Protein AF-C0GDW6-F1 (afdb_monomer)

Solvent-accessible surface area (backbone atoms only — not comparable to full-atom values): 10275 Å² total; per-residue (Å²): 85,77,46,71,67,61,81,84,42,59,67,64,52,52,51,50,53,51,52,25,60,76,68,75,41,67,75,43,45,49,37,68,64,68,58,97,67,74,77,50,93,50,38,44,80,18,78,36,62,61,53,33,29,58,53,43,60,75,65,34,48,28,37,32,34,60,62,41,62,92,61,41,61,48,37,70,70,66,42,61,90,84,49,46,67,33,43,34,28,56,77,43,70,69,50,52,52,51,42,46,76,72,69,48,53,76,92,28,53,44,66,53,75,72,89,61,53,33,68,58,45,35,50,50,38,59,76,70,56,41,36,21,38,38,34,53,54,56,9,67,92,61,34,34,62,28,48,52,53,18,27,51,75,70,73,26,36,34,36,31,24,45,62,66,91,65,97,70,46,36,57,42,73,68,51,45,52,54,54,52,52,62,76,75,106

Structure (mmCIF, N/CA/C/O backbone):
data_AF-C0GDW6-F1
#
_entry.id   AF-C0GDW6-F1
#
loop_
_atom_site.group_PDB
_atom_site.id
_atom_site.type_symbol
_atom_site.label_atom_id
_atom_site.label_alt_id
_atom_site.label_comp_id
_atom_site.label_asym_id
_atom_site.label_entity_id
_atom_site.label_seq_id
_atom_site.pdbx_PDB_ins_code
_atom_site.Cartn_x
_atom_site.Cartn_y
_atom_site.Cartn_z
_atom_site.occupancy
_atom_site.B_iso_or_equiv
_atom_site.auth_seq_id
_atom_site.auth_comp_id
_atom_site.auth_asym_id
_atom_site.auth_atom_id
_atom_site.pdbx_PDB_model_num
ATOM 1 N N . MET A 1 1 ? 19.020 -1.503 -23.766 1.00 86.94 1 MET A N 1
ATOM 2 C CA . MET 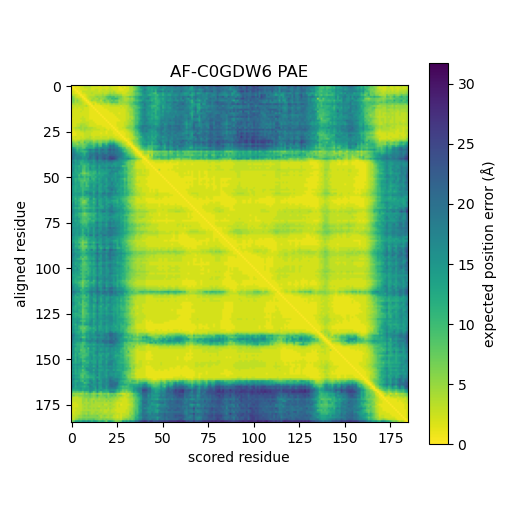A 1 1 ? 18.635 -1.754 -22.361 1.00 86.94 1 MET A CA 1
ATOM 3 C C . MET A 1 1 ? 17.159 -2.120 -22.277 1.00 86.94 1 MET A C 1
ATOM 5 O O . MET A 1 1 ? 16.350 -1.471 -22.928 1.00 86.94 1 MET A O 1
ATOM 9 N N . VAL A 1 2 ? 16.818 -3.141 -21.484 1.00 88.25 2 VAL A N 1
ATOM 10 C CA . VAL A 1 2 ? 15.426 -3.475 -21.140 1.00 88.25 2 VAL A CA 1
ATOM 11 C C . VAL A 1 2 ? 15.174 -3.058 -19.691 1.00 88.25 2 VAL A C 1
ATOM 13 O O . VAL A 1 2 ? 15.746 -3.643 -18.776 1.00 88.25 2 VAL A O 1
ATOM 16 N N . ASP A 1 3 ? 14.335 -2.046 -19.488 1.00 85.44 3 ASP A N 1
ATOM 17 C CA . ASP A 1 3 ? 13.882 -1.608 -18.170 1.00 85.44 3 ASP A CA 1
ATOM 18 C C . ASP A 1 3 ? 12.656 -2.426 -17.743 1.00 85.44 3 ASP A C 1
ATOM 20 O O . ASP A 1 3 ? 11.576 -2.307 -18.325 1.00 85.44 3 ASP A O 1
ATOM 24 N N . ALA A 1 4 ? 12.845 -3.263 -16.722 1.00 81.62 4 ALA A N 1
ATOM 25 C CA . ALA A 1 4 ? 11.803 -4.061 -16.077 1.00 81.62 4 ALA A CA 1
ATOM 26 C C . ALA A 1 4 ? 11.562 -3.632 -14.615 1.00 81.62 4 ALA A C 1
ATOM 28 O O . ALA A 1 4 ? 11.088 -4.429 -13.796 1.00 81.62 4 ALA A O 1
ATOM 29 N N . THR A 1 5 ? 11.925 -2.393 -14.264 1.00 75.19 5 THR A N 1
ATOM 30 C CA . THR A 1 5 ? 11.688 -1.829 -12.933 1.00 75.19 5 THR A CA 1
ATOM 31 C C . THR A 1 5 ? 10.193 -1.756 -12.619 1.00 75.19 5 THR A C 1
ATOM 33 O O . THR A 1 5 ? 9.325 -1.764 -13.494 1.00 75.19 5 THR A O 1
ATOM 36 N N . HIS A 1 6 ? 9.856 -1.733 -11.327 1.00 67.62 6 HIS A N 1
ATOM 37 C CA . HIS A 1 6 ? 8.459 -1.668 -10.903 1.00 67.62 6 HIS A CA 1
ATOM 38 C C . HIS A 1 6 ? 7.803 -0.366 -11.418 1.00 67.62 6 HIS A C 1
ATOM 40 O O . HIS A 1 6 ? 8.427 0.685 -11.288 1.00 67.62 6 HIS A O 1
ATOM 46 N N . PRO A 1 7 ? 6.533 -0.359 -11.879 1.00 62.88 7 PRO A N 1
ATOM 47 C CA . PRO A 1 7 ? 5.892 0.835 -12.463 1.00 62.88 7 PRO A CA 1
ATOM 48 C C . PRO A 1 7 ? 5.861 2.101 -11.586 1.00 62.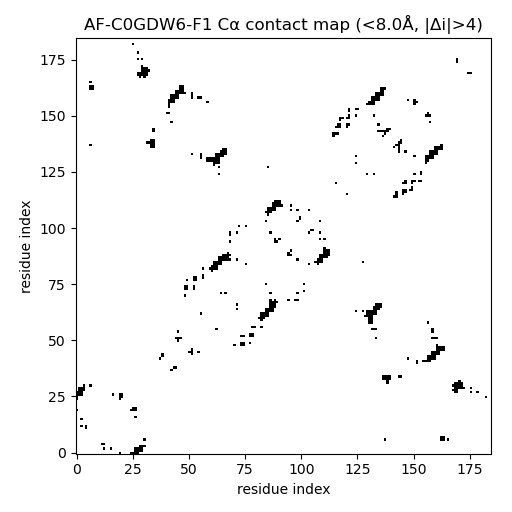88 7 PRO A C 1
ATOM 50 O O . PRO A 1 7 ? 5.657 3.196 -12.087 1.00 62.88 7 PRO A O 1
ATOM 53 N N . TYR A 1 8 ? 6.083 1.962 -10.275 1.00 61.25 8 TYR A N 1
ATOM 54 C CA . TYR A 1 8 ? 6.128 3.068 -9.301 1.00 61.25 8 TYR A CA 1
ATOM 55 C C . TYR A 1 8 ? 7.566 3.504 -8.959 1.00 61.25 8 TYR A C 1
ATOM 57 O O . TYR A 1 8 ? 7.788 4.261 -8.014 1.00 61.25 8 TYR A O 1
ATOM 65 N N . ALA A 1 9 ? 8.570 2.973 -9.655 1.00 65.31 9 ALA A N 1
ATOM 66 C CA . ALA A 1 9 ? 9.973 3.337 -9.511 1.00 65.31 9 ALA A CA 1
ATOM 67 C C . ALA A 1 9 ? 10.365 4.397 -10.553 1.00 65.31 9 ALA A C 1
ATOM 69 O O . ALA A 1 9 ? 11.330 4.212 -11.284 1.00 65.31 9 ALA A O 1
ATOM 70 N N . GLU A 1 10 ? 9.620 5.509 -10.608 1.00 67.88 10 GLU A N 1
ATOM 71 C CA . GLU A 1 10 ? 9.842 6.581 -11.594 1.00 67.88 10 GLU A CA 1
ATOM 72 C C . GLU A 1 10 ? 11.292 7.075 -11.636 1.00 67.88 10 GLU A C 1
ATOM 74 O O . GLU A 1 10 ? 11.813 7.306 -12.721 1.00 67.88 10 GLU A O 1
ATOM 79 N N . GLY A 1 11 ? 11.948 7.205 -10.474 1.00 75.31 11 GLY A N 1
ATOM 80 C CA . GLY A 1 11 ? 13.355 7.610 -10.389 1.00 75.31 11 GLY A CA 1
ATOM 81 C C . GLY A 1 11 ? 14.275 6.654 -11.148 1.00 75.31 11 GLY A C 1
ATOM 82 O O . GLY A 1 11 ? 14.944 7.068 -12.087 1.00 75.31 11 GLY A O 1
ATOM 83 N N . ALA A 1 12 ? 14.201 5.358 -10.832 1.00 78.94 12 ALA A N 1
ATOM 84 C CA . ALA A 1 12 ? 15.002 4.330 -11.497 1.00 78.94 12 AL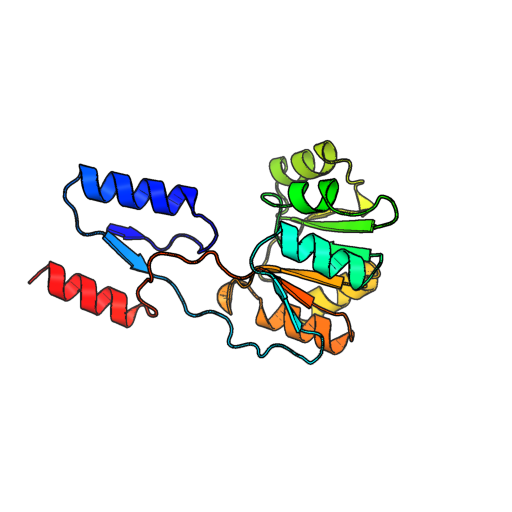A A CA 1
ATOM 85 C C . ALA A 1 12 ? 14.727 4.263 -13.010 1.00 78.94 12 ALA A C 1
ATOM 87 O O . ALA A 1 12 ? 15.640 4.061 -13.804 1.00 78.94 12 ALA A O 1
ATOM 88 N N . SER A 1 13 ? 13.473 4.467 -13.426 1.00 81.75 13 SER A N 1
ATOM 89 C CA . SER A 1 13 ? 13.114 4.503 -14.845 1.00 81.75 13 SER A CA 1
ATOM 90 C C . SER A 1 13 ? 13.673 5.733 -15.569 1.00 81.75 13 SER A C 1
ATOM 92 O O . SER A 1 13 ? 14.157 5.603 -16.691 1.00 81.75 13 SER A O 1
ATOM 94 N N . LYS A 1 14 ? 13.643 6.917 -14.940 1.00 83.06 14 LYS A N 1
ATOM 95 C CA . LYS A 1 14 ? 14.237 8.149 -15.491 1.00 83.06 14 LYS A CA 1
ATOM 96 C C . LYS A 1 14 ? 15.754 8.031 -15.608 1.00 83.06 14 LYS A C 1
ATOM 98 O O . LYS A 1 14 ? 16.311 8.382 -16.643 1.00 83.06 14 LYS A O 1
ATOM 103 N N . GLU A 1 15 ? 16.403 7.492 -14.581 1.00 86.62 15 GLU A N 1
ATOM 104 C CA . GLU A 1 15 ? 17.845 7.226 -14.578 1.00 86.62 15 GLU A CA 1
ATOM 105 C C . GLU A 1 15 ? 18.228 6.243 -15.688 1.00 86.62 15 GLU A C 1
ATOM 107 O O . GLU A 1 15 ? 19.146 6.511 -16.458 1.00 86.62 15 GLU A O 1
ATOM 112 N N . ALA A 1 16 ? 17.477 5.147 -15.844 1.00 86.88 16 ALA A N 1
ATOM 113 C CA . ALA A 1 16 ? 17.701 4.191 -16.922 1.00 86.88 16 ALA A CA 1
ATOM 114 C C . ALA A 1 16 ? 17.501 4.831 -18.309 1.00 86.88 16 ALA A C 1
ATOM 116 O O . ALA A 1 16 ? 18.308 4.621 -19.211 1.00 86.88 16 ALA A O 1
ATOM 117 N N . GLN A 1 17 ? 16.464 5.647 -18.504 1.00 87.56 17 GLN A N 1
ATOM 118 C CA . GLN A 1 17 ? 16.267 6.359 -19.773 1.00 87.56 17 GLN A CA 1
ATOM 119 C C . GLN A 1 17 ? 17.434 7.295 -20.096 1.00 87.56 17 GLN A C 1
ATOM 121 O O . GLN A 1 17 ? 17.917 7.302 -21.229 1.00 87.56 17 GLN A O 1
ATOM 126 N N . GLN A 1 18 ? 17.905 8.051 -19.105 1.00 89.88 18 GLN A N 1
ATOM 127 C CA . GLN A 1 18 ? 19.025 8.968 -19.275 1.00 89.88 18 GLN A CA 1
ATOM 128 C C . GLN A 1 18 ? 20.324 8.213 -19.589 1.00 89.88 18 GLN A C 1
ATOM 130 O O . GLN A 1 18 ? 20.996 8.546 -20.561 1.00 89.88 18 GLN A O 1
ATOM 135 N N . ALA A 1 19 ? 20.624 7.140 -18.853 1.00 91.31 19 ALA A N 1
ATOM 136 C CA . ALA A 1 19 ? 21.801 6.309 -19.097 1.00 91.31 19 ALA A CA 1
ATOM 137 C C . ALA A 1 19 ? 21.771 5.645 -20.485 1.00 91.31 19 ALA A C 1
ATOM 139 O O . ALA A 1 19 ? 22.793 5.577 -21.163 1.00 91.31 19 ALA A O 1
ATOM 140 N N . ALA A 1 20 ? 20.599 5.182 -20.941 1.00 91.50 20 ALA A N 1
ATOM 141 C CA . ALA A 1 20 ? 20.449 4.629 -22.288 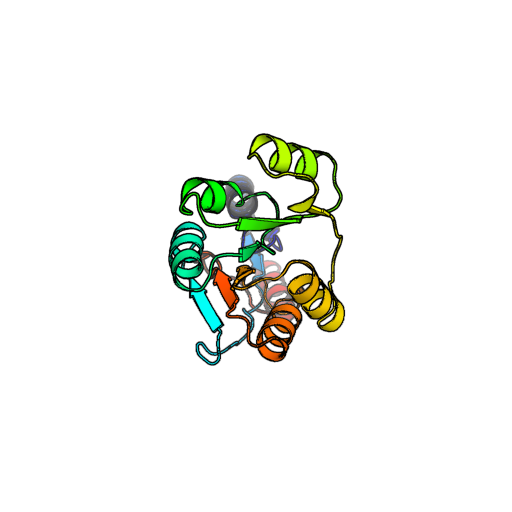1.00 91.50 20 ALA A CA 1
ATOM 142 C C . ALA A 1 20 ? 20.748 5.670 -23.373 1.00 91.50 20 ALA A C 1
ATOM 144 O O . ALA A 1 20 ? 21.408 5.356 -24.360 1.00 91.50 20 ALA A O 1
ATOM 145 N N . LYS A 1 21 ? 20.274 6.904 -23.167 1.00 91.56 21 LYS A N 1
ATOM 146 C CA . LYS A 1 21 ? 20.496 8.027 -24.078 1.00 91.56 21 LYS A CA 1
ATOM 147 C C . LYS A 1 21 ? 21.969 8.430 -24.136 1.00 91.56 21 LYS A C 1
ATOM 149 O O . LYS A 1 21 ? 22.483 8.665 -25.220 1.00 91.56 21 LYS A O 1
ATOM 154 N N . GLU A 1 22 ? 22.641 8.507 -22.991 1.00 94.81 22 GLU A N 1
ATOM 155 C CA . GLU A 1 22 ? 24.069 8.846 -22.913 1.00 94.81 22 GLU A CA 1
ATOM 156 C C . GLU A 1 22 ? 24.963 7.771 -23.539 1.00 94.81 22 GLU A C 1
ATOM 158 O O . GLU A 1 22 ? 25.979 8.098 -24.145 1.00 94.81 22 GLU A O 1
ATOM 163 N N . ALA A 1 23 ? 24.569 6.501 -23.430 1.00 94.31 23 ALA A N 1
ATOM 164 C CA . ALA A 1 23 ? 25.293 5.372 -24.007 1.00 94.31 23 ALA A CA 1
ATOM 165 C C . ALA A 1 23 ? 24.916 5.061 -25.471 1.00 94.31 23 ALA A C 1
ATOM 167 O O . ALA A 1 23 ? 25.422 4.083 -26.014 1.00 94.31 23 ALA A O 1
ATOM 168 N N . ASP A 1 24 ? 24.022 5.844 -26.086 1.00 92.19 24 ASP A N 1
ATOM 169 C CA . ASP A 1 24 ? 23.482 5.621 -27.438 1.00 92.19 24 ASP A CA 1
ATOM 170 C C . ASP A 1 24 ? 22.943 4.191 -27.664 1.00 92.19 24 ASP A C 1
ATOM 172 O O . ASP A 1 24 ? 23.151 3.554 -28.696 1.00 92.19 24 ASP A O 1
ATOM 176 N N . ILE A 1 25 ? 22.243 3.648 -26.661 1.00 92.38 25 ILE A N 1
ATOM 177 C CA . ILE A 1 25 ? 21.608 2.328 -26.745 1.00 92.38 25 ILE A CA 1
ATOM 178 C C . ILE A 1 25 ? 20.087 2.445 -26.752 1.00 92.38 25 ILE A C 1
ATOM 180 O O . ILE A 1 25 ? 19.485 3.220 -26.009 1.00 92.38 25 ILE A O 1
ATOM 184 N N . ALA A 1 26 ? 19.431 1.582 -27.529 1.00 89.62 26 ALA A N 1
ATOM 185 C CA . ALA A 1 26 ? 17.976 1.498 -27.539 1.00 89.62 26 ALA A CA 1
ATOM 186 C C . ALA A 1 26 ? 17.421 1.182 -26.137 1.00 89.62 26 ALA A C 1
ATOM 188 O O . ALA A 1 26 ? 17.865 0.238 -25.472 1.00 89.62 26 ALA A O 1
ATOM 189 N N . TYR A 1 27 ? 16.425 1.948 -25.697 1.00 90.19 27 TYR A N 1
ATOM 190 C CA . TYR A 1 27 ? 15.713 1.745 -24.437 1.00 90.19 27 TYR A CA 1
ATOM 191 C C . TYR A 1 27 ? 14.348 1.103 -24.702 1.00 90.19 27 TYR A C 1
ATOM 193 O O . TYR A 1 27 ? 13.517 1.658 -25.418 1.00 90.19 27 TYR A O 1
ATOM 201 N N . LEU A 1 28 ? 14.109 -0.064 -24.105 1.00 87.94 28 LEU A N 1
ATOM 202 C CA . LEU A 1 28 ? 12.820 -0.751 -24.125 1.00 87.94 28 LEU A CA 1
ATOM 203 C C . LEU A 1 28 ? 12.270 -0.822 -22.704 1.00 87.94 28 LEU A C 1
ATOM 205 O O . LEU A 1 28 ? 12.926 -1.365 -21.818 1.00 87.94 28 LEU A O 1
ATOM 209 N N . ARG A 1 29 ? 11.049 -0.329 -22.491 1.00 85.00 29 ARG A N 1
ATOM 210 C CA . ARG A 1 29 ? 10.342 -0.482 -21.217 1.00 85.00 29 ARG A CA 1
ATOM 211 C C . ARG A 1 29 ? 9.419 -1.687 -21.285 1.00 85.00 29 ARG A C 1
ATOM 213 O O . ARG A 1 29 ? 8.555 -1.743 -22.154 1.00 85.00 29 ARG A O 1
ATOM 220 N N . TYR A 1 30 ? 9.584 -2.627 -20.363 1.00 81.81 30 TYR A N 1
ATOM 221 C CA . TYR A 1 30 ? 8.610 -3.683 -20.126 1.00 81.81 30 TYR A CA 1
ATOM 222 C C . TYR A 1 30 ? 7.635 -3.227 -19.044 1.00 81.81 30 TYR A C 1
ATOM 224 O O . TYR A 1 30 ? 8.016 -3.031 -17.891 1.00 81.81 30 TYR A O 1
ATOM 232 N N . GLU A 1 31 ? 6.364 -3.088 -19.406 1.00 70.06 31 GLU A N 1
ATOM 233 C CA . GLU A 1 31 ? 5.317 -2.660 -18.491 1.00 70.06 31 GLU A CA 1
ATOM 234 C C . GLU A 1 31 ? 4.124 -3.605 -18.581 1.00 70.06 31 GLU A C 1
ATOM 236 O O . GLU A 1 31 ? 3.322 -3.560 -19.504 1.00 70.06 31 GLU A O 1
ATOM 241 N N . ARG A 1 32 ? 4.000 -4.485 -17.585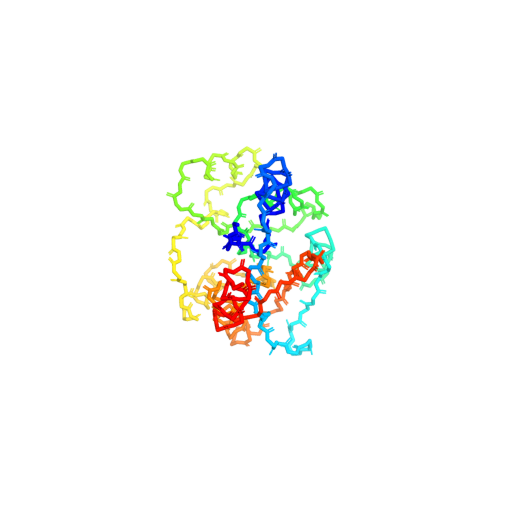 1.00 67.06 32 ARG A N 1
ATOM 242 C CA . ARG A 1 32 ? 2.892 -5.447 -17.508 1.00 67.06 32 ARG A CA 1
ATOM 243 C C . ARG A 1 32 ? 1.543 -4.727 -17.454 1.00 67.06 32 ARG A C 1
ATOM 245 O O . ARG A 1 32 ? 1.463 -3.727 -16.743 1.00 67.06 32 ARG A O 1
ATOM 252 N N . PRO A 1 33 ? 0.463 -5.258 -18.048 1.00 61.41 33 PRO A N 1
ATOM 253 C CA . PRO A 1 33 ? -0.869 -4.681 -17.892 1.00 61.41 33 PRO A CA 1
ATOM 254 C C . PRO A 1 33 ? -1.284 -4.559 -16.412 1.00 61.41 33 PRO A C 1
ATOM 256 O O . PRO A 1 33 ? -0.802 -5.283 -15.526 1.00 61.41 33 PRO A O 1
ATOM 259 N N . GLY A 1 34 ? -2.142 -3.575 -16.131 1.00 60.03 34 GLY A N 1
ATOM 260 C CA . GLY A 1 34 ? -2.811 -3.412 -14.838 1.00 60.03 34 GLY A CA 1
ATOM 261 C C . GLY A 1 34 ? -3.663 -4.631 -14.483 1.00 60.03 34 GLY A C 1
ATOM 262 O O . GLY A 1 34 ? -3.857 -5.532 -15.299 1.00 60.03 34 GLY A O 1
ATOM 263 N N . ALA A 1 35 ? -4.167 -4.694 -13.251 1.00 62.28 35 ALA A N 1
ATOM 264 C CA . ALA A 1 35 ? -5.258 -5.623 -12.990 1.00 62.28 35 ALA A CA 1
ATOM 265 C C . ALA A 1 35 ? -6.541 -5.006 -13.577 1.00 62.28 35 ALA A C 1
ATOM 267 O O . ALA A 1 35 ? -6.930 -3.926 -13.140 1.00 62.28 35 ALA A O 1
ATOM 268 N N . ASP A 1 36 ? -7.188 -5.668 -14.544 1.00 66.56 36 ASP A N 1
ATOM 269 C CA . ASP A 1 36 ? -8.513 -5.277 -15.060 1.00 66.56 36 ASP A CA 1
ATOM 270 C C . ASP A 1 36 ? -9.575 -5.466 -13.966 1.00 66.56 36 ASP A C 1
ATOM 272 O O . ASP A 1 36 ? -10.295 -6.463 -13.916 1.00 66.56 36 ASP A O 1
ATOM 276 N N . ILE A 1 37 ? -9.620 -4.534 -13.015 1.00 77.62 37 ILE A N 1
ATOM 277 C CA . ILE A 1 37 ? -10.568 -4.525 -11.905 1.00 77.62 37 ILE A CA 1
ATOM 278 C C . ILE A 1 37 ? -11.532 -3.364 -12.156 1.00 77.62 37 ILE A C 1
ATOM 280 O O . ILE A 1 37 ? -11.135 -2.206 -12.066 1.00 77.62 37 ILE A O 1
ATOM 284 N N . PRO A 1 38 ? -12.802 -3.633 -12.491 1.00 74.88 38 PRO A N 1
ATOM 285 C CA . PRO A 1 38 ? -13.775 -2.569 -12.686 1.00 74.88 38 PRO A CA 1
ATOM 286 C C . PRO A 1 38 ? -13.935 -1.722 -11.418 1.00 74.88 38 PRO A C 1
ATOM 288 O O . PRO A 1 38 ? -13.950 -2.255 -10.304 1.00 74.88 38 PRO A O 1
ATOM 291 N N . ALA A 1 39 ? -14.073 -0.407 -11.594 1.00 74.56 39 ALA A N 1
ATOM 292 C CA . ALA A 1 39 ? -14.531 0.477 -10.525 1.00 74.56 39 ALA A CA 1
ATOM 293 C C . ALA A 1 39 ? -15.971 0.112 -10.116 1.00 74.56 39 ALA A C 1
ATOM 295 O O . ALA A 1 39 ? -16.753 -0.332 -10.957 1.00 74.56 39 ALA A O 1
ATOM 296 N N . GLY A 1 40 ? -16.323 0.325 -8.844 1.00 74.62 40 GLY A N 1
ATOM 297 C CA . GLY A 1 40 ? -17.596 -0.134 -8.269 1.00 74.62 40 GLY A CA 1
ATOM 298 C C . GLY A 1 40 ? -17.415 -1.305 -7.297 1.00 74.62 40 GLY A C 1
ATOM 299 O O . GLY A 1 40 ? -16.302 -1.787 -7.089 1.00 74.62 40 GLY A O 1
ATOM 300 N N . ASP A 1 41 ? -18.495 -1.722 -6.630 1.00 83.25 41 ASP A N 1
ATOM 301 C CA . ASP A 1 41 ? -18.494 -2.809 -5.631 1.00 83.25 41 ASP A CA 1
ATOM 302 C C . ASP A 1 41 ? -17.422 -2.662 -4.534 1.00 83.25 41 ASP A C 1
ATOM 304 O O . ASP A 1 41 ? -16.709 -3.605 -4.180 1.00 83.25 41 ASP A O 1
ATOM 308 N N . GLY A 1 42 ? -17.270 -1.440 -4.017 1.00 91.31 42 GLY A N 1
ATOM 309 C CA . GLY A 1 42 ? -16.284 -1.112 -2.986 1.00 91.31 42 GLY A CA 1
ATOM 310 C C . GLY A 1 42 ? -14.865 -0.868 -3.510 1.00 91.31 42 GLY A C 1
ATOM 311 O O . GLY A 1 42 ? -13.969 -0.651 -2.701 1.00 91.31 42 GLY A O 1
ATOM 312 N N . VAL A 1 43 ? -14.638 -0.866 -4.828 1.00 95.44 43 VAL A N 1
ATOM 313 C CA . VAL A 1 43 ? -13.350 -0.494 -5.436 1.00 95.44 43 VAL A CA 1
ATOM 314 C C . VAL A 1 43 ? -13.377 0.960 -5.906 1.00 95.44 43 VAL A C 1
ATOM 316 O O . VAL A 1 43 ? -14.212 1.349 -6.725 1.00 95.44 43 VAL A O 1
ATOM 319 N N . TYR A 1 44 ? -12.416 1.746 -5.422 1.00 94.88 44 TYR A N 1
ATOM 320 C CA . TYR A 1 44 ? -12.202 3.149 -5.773 1.00 94.88 44 TYR A CA 1
ATOM 321 C C . TYR A 1 44 ? -10.832 3.315 -6.420 1.00 94.88 44 TYR A C 1
ATOM 323 O O . TYR A 1 44 ? -9.863 2.700 -5.984 1.00 94.88 44 TYR A O 1
ATOM 331 N N . TYR A 1 45 ? -10.729 4.186 -7.420 1.00 92.38 45 TYR A N 1
ATOM 332 C CA . TYR A 1 45 ? -9.454 4.530 -8.043 1.00 92.38 45 TYR A CA 1
ATOM 333 C C . TYR A 1 45 ? -9.031 5.946 -7.670 1.00 92.38 45 TYR A C 1
ATOM 335 O O . TYR A 1 45 ? -9.831 6.875 -7.746 1.00 92.38 45 TYR A O 1
ATOM 343 N N . ALA A 1 46 ? -7.758 6.103 -7.318 1.00 92.50 46 ALA A N 1
ATOM 344 C CA . ALA A 1 46 ? -7.129 7.392 -7.067 1.00 92.50 46 ALA A CA 1
ATOM 345 C C . ALA A 1 46 ? -6.009 7.638 -8.090 1.00 92.50 46 ALA A C 1
ATOM 347 O O . ALA A 1 46 ? -5.250 6.708 -8.360 1.00 92.50 46 ALA A O 1
ATOM 348 N N . PRO A 1 47 ? -5.876 8.843 -8.670 1.00 88.44 47 PRO A N 1
ATOM 349 C CA . PRO A 1 47 ? -4.796 9.150 -9.613 1.00 88.44 47 PRO A CA 1
ATOM 350 C C . PRO A 1 47 ? -3.403 9.147 -8.963 1.00 88.44 47 PRO A C 1
ATOM 352 O O . PRO A 1 47 ? -2.427 8.827 -9.632 1.00 88.44 47 PRO A O 1
ATOM 355 N N . ASP A 1 48 ? -3.317 9.454 -7.669 1.00 89.75 48 ASP A N 1
ATOM 356 C CA . ASP A 1 48 ? -2.079 9.539 -6.895 1.00 89.75 48 ASP A CA 1
ATOM 357 C C . ASP A 1 48 ? -2.342 9.262 -5.398 1.00 89.75 48 ASP A C 1
ATOM 359 O O . ASP A 1 48 ? -3.477 8.994 -4.982 1.00 89.75 48 ASP A O 1
ATOM 363 N N . PHE A 1 49 ? -1.287 9.291 -4.578 1.00 93.69 49 PHE A N 1
ATOM 364 C CA . PHE A 1 49 ? -1.377 9.007 -3.142 1.00 93.69 49 PHE A CA 1
ATOM 365 C C . PHE A 1 49 ? -2.108 10.100 -2.345 1.00 93.69 49 PHE A C 1
ATOM 367 O O . PHE A 1 49 ? -2.799 9.773 -1.380 1.00 93.69 49 PHE A O 1
ATOM 374 N N . ALA A 1 50 ? -2.045 11.368 -2.760 1.00 92.81 50 ALA A N 1
ATOM 375 C CA . ALA A 1 50 ? -2.739 12.465 -2.081 1.00 92.81 50 ALA A CA 1
ATOM 376 C C . ALA A 1 50 ? -4.261 12.381 -2.294 1.00 92.81 50 ALA A C 1
ATOM 378 O O . ALA A 1 50 ? -5.058 12.476 -1.352 1.00 92.81 50 ALA A O 1
ATOM 379 N N . ALA A 1 51 ? -4.682 12.108 -3.529 1.00 94.56 51 ALA A N 1
ATOM 380 C CA . ALA A 1 51 ? -6.064 11.803 -3.857 1.00 94.56 51 ALA A CA 1
ATOM 381 C C . ALA A 1 51 ? -6.534 10.534 -3.131 1.00 94.56 51 ALA A C 1
ATOM 383 O O . ALA A 1 51 ? -7.655 10.495 -2.620 1.00 94.56 51 ALA A O 1
ATOM 384 N N . ALA A 1 52 ? -5.677 9.515 -3.010 1.00 97.00 52 ALA A N 1
ATOM 385 C CA . ALA A 1 52 ? -6.004 8.301 -2.270 1.00 97.00 52 ALA A CA 1
ATOM 386 C C . ALA A 1 52 ? -6.220 8.565 -0.777 1.00 97.00 52 ALA A C 1
ATOM 388 O O . ALA A 1 52 ? -7.175 8.032 -0.209 1.00 97.00 52 ALA A O 1
ATOM 389 N N . ALA A 1 53 ? -5.399 9.409 -0.149 1.00 97.19 53 ALA A N 1
ATOM 390 C CA . ALA A 1 53 ? -5.595 9.838 1.234 1.00 97.19 53 ALA A CA 1
ATOM 391 C C . ALA A 1 53 ? -6.932 10.580 1.402 1.00 97.19 53 ALA A C 1
ATOM 393 O O . ALA A 1 53 ? -7.713 10.252 2.296 1.00 97.19 53 ALA A O 1
ATOM 394 N N . THR A 1 54 ? -7.255 11.489 0.475 1.00 96.69 54 THR A N 1
ATOM 395 C CA . THR A 1 54 ? -8.515 12.254 0.471 1.00 96.69 54 THR A CA 1
ATOM 396 C C . THR A 1 54 ? -9.741 11.348 0.342 1.00 96.69 54 THR A C 1
ATOM 398 O O . THR A 1 54 ? -10.715 11.502 1.079 1.00 96.69 54 THR A O 1
ATOM 401 N N . ILE A 1 55 ? -9.702 10.378 -0.576 1.00 97.12 55 ILE A N 1
ATOM 402 C CA . ILE A 1 55 ? -10.774 9.391 -0.758 1.00 97.12 55 ILE A CA 1
ATOM 403 C C . ILE A 1 55 ? -10.898 8.525 0.501 1.00 97.12 55 ILE A C 1
ATOM 405 O O . ILE A 1 55 ? -11.992 8.373 1.040 1.00 97.12 55 ILE A O 1
ATOM 409 N N . SER A 1 56 ? -9.778 8.019 1.022 1.00 97.94 56 SER A N 1
ATOM 410 C CA . SER A 1 56 ? -9.763 7.140 2.200 1.00 97.94 56 SER A CA 1
ATOM 411 C C . SER A 1 56 ? -10.320 7.827 3.446 1.00 97.94 56 SER A C 1
ATOM 413 O O . SER A 1 56 ? -11.088 7.218 4.191 1.00 97.94 56 SER A O 1
ATOM 415 N N . ALA A 1 57 ? -10.022 9.115 3.637 1.00 97.31 57 ALA A N 1
ATOM 416 C CA . ALA A 1 57 ? -10.553 9.910 4.741 1.00 97.31 57 ALA A CA 1
ATOM 417 C C . ALA A 1 57 ? -12.089 10.001 4.734 1.00 97.31 57 ALA A C 1
ATOM 419 O O . ALA A 1 57 ? -12.701 10.119 5.796 1.00 97.31 57 ALA A O 1
ATOM 420 N N . ARG A 1 58 ? -12.730 9.929 3.563 1.00 97.19 58 ARG A N 1
ATOM 421 C CA . ARG A 1 58 ? -14.197 9.965 3.439 1.00 97.19 58 ARG A CA 1
ATOM 422 C C . ARG A 1 58 ? -14.846 8.601 3.665 1.00 97.19 58 ARG A C 1
ATOM 424 O O . ARG A 1 58 ? -16.021 8.546 4.008 1.00 97.19 58 ARG A O 1
ATOM 431 N N . LEU A 1 59 ? -14.095 7.517 3.475 1.00 97.44 59 LEU A N 1
ATOM 432 C CA . LEU A 1 59 ? -14.615 6.147 3.491 1.00 97.44 59 LEU A CA 1
ATOM 433 C C . LEU A 1 59 ? -14.564 5.488 4.876 1.00 97.44 59 LEU A C 1
ATOM 435 O O . LEU A 1 59 ? -15.361 4.596 5.149 1.00 97.44 59 LEU A O 1
ATOM 439 N N . GLY A 1 60 ? -13.662 5.916 5.764 1.00 97.25 60 GLY A N 1
ATOM 440 C CA . GLY A 1 60 ? -13.572 5.339 7.105 1.00 97.25 60 GLY A CA 1
ATOM 441 C C . GLY A 1 60 ? -12.587 6.044 8.031 1.00 97.25 60 GLY A C 1
ATOM 442 O O . GLY A 1 60 ? -11.920 7.012 7.659 1.00 97.25 60 GLY A O 1
ATOM 443 N N . LYS A 1 61 ? -12.535 5.584 9.283 1.00 97.62 61 LYS A N 1
ATOM 444 C CA . LYS A 1 61 ? -11.618 6.072 10.324 1.00 97.62 61 LYS A CA 1
ATOM 445 C C . LYS A 1 61 ? -10.311 5.283 10.371 1.00 97.62 61 LYS A C 1
ATOM 447 O O . LYS A 1 61 ? -9.268 5.895 10.550 1.00 97.62 61 LYS A O 1
ATOM 452 N N . LYS A 1 62 ? -10.362 3.956 10.192 1.00 98.44 62 LYS A N 1
ATOM 453 C CA . LYS A 1 62 ? -9.187 3.066 10.256 1.00 98.44 62 LYS A CA 1
ATOM 454 C C . LYS A 1 62 ? -8.713 2.675 8.862 1.00 98.44 62 LYS A C 1
ATOM 456 O O . LYS A 1 62 ? -9.395 1.922 8.164 1.00 98.44 62 LYS A O 1
ATOM 461 N N . ILE A 1 63 ? -7.558 3.190 8.461 1.00 98.69 63 ILE A N 1
ATOM 462 C CA . ILE A 1 63 ? -7.022 3.080 7.105 1.00 98.69 63 ILE A CA 1
ATOM 463 C C . ILE A 1 63 ? -5.823 2.127 7.118 1.00 98.69 63 ILE A C 1
ATOM 465 O O . ILE A 1 63 ? -4.794 2.399 7.735 1.00 98.69 63 ILE A O 1
ATOM 469 N N . PHE A 1 64 ? -5.957 1.003 6.415 1.00 98.75 64 PHE A N 1
ATOM 470 C CA . PHE A 1 64 ? -4.920 -0.016 6.293 1.00 98.75 64 PHE A CA 1
ATOM 471 C C . PHE A 1 64 ? -4.147 0.170 4.985 1.00 98.75 64 PHE A C 1
ATOM 473 O O . PHE A 1 64 ? -4.651 -0.088 3.888 1.00 98.75 64 PHE A O 1
ATOM 480 N N . LEU A 1 65 ? -2.897 0.603 5.092 1.00 98.25 65 LEU A N 1
ATOM 481 C CA . LEU A 1 65 ? -2.033 0.930 3.967 1.00 98.25 65 LEU A CA 1
ATOM 482 C C . LEU A 1 65 ? -1.176 -0.276 3.576 1.00 98.25 65 LEU A C 1
ATOM 484 O O . LEU A 1 65 ? -0.341 -0.750 4.341 1.00 98.25 65 LEU A O 1
ATOM 488 N N . THR A 1 66 ? -1.329 -0.745 2.338 1.00 96.62 66 THR A N 1
ATOM 489 C CA . THR A 1 66 ? -0.519 -1.831 1.749 1.00 96.62 66 THR A CA 1
ATOM 490 C C . THR A 1 66 ? 0.497 -1.319 0.723 1.00 96.62 66 THR A C 1
ATOM 492 O O . THR A 1 66 ? 0.889 -2.039 -0.196 1.00 96.62 66 THR A O 1
ATOM 495 N N . ILE A 1 67 ? 0.902 -0.054 0.855 1.00 93.94 67 ILE A N 1
ATOM 496 C CA . ILE A 1 67 ? 1.700 0.691 -0.132 1.00 93.94 67 ILE A CA 1
ATOM 497 C C . ILE A 1 67 ? 3.211 0.703 0.175 1.00 93.94 67 ILE A C 1
ATOM 499 O O . ILE A 1 67 ? 3.989 1.256 -0.611 1.00 93.94 67 ILE A O 1
ATOM 503 N N . GLY A 1 68 ? 3.635 0.076 1.277 1.00 92.94 68 GLY A N 1
ATOM 504 C CA . GLY A 1 68 ? 4.998 0.168 1.799 1.00 92.94 68 GLY A CA 1
ATOM 505 C C . GLY A 1 68 ? 5.281 1.529 2.443 1.00 92.94 68 GLY A C 1
ATOM 506 O O . GLY A 1 68 ? 4.362 2.249 2.819 1.00 92.94 68 GLY A O 1
ATOM 507 N N . THR A 1 69 ? 6.560 1.883 2.560 1.00 93.56 69 THR A N 1
ATOM 508 C CA . THR A 1 69 ? 7.020 3.062 3.318 1.00 93.56 69 THR A CA 1
ATOM 509 C C . THR A 1 69 ? 7.137 4.335 2.492 1.00 93.56 69 THR A C 1
ATOM 511 O O . THR A 1 69 ? 6.836 5.408 2.994 1.00 93.56 69 THR A O 1
ATOM 514 N N . ARG A 1 70 ? 7.525 4.223 1.214 1.00 90.69 70 ARG A N 1
ATOM 515 C CA . ARG A 1 70 ? 7.866 5.366 0.339 1.00 90.69 70 ARG A CA 1
ATOM 516 C C . ARG A 1 70 ? 6.837 6.502 0.344 1.00 90.69 70 ARG A C 1
ATOM 518 O O . ARG A 1 70 ? 7.217 7.659 0.277 1.00 90.69 70 ARG A O 1
ATOM 525 N N . HIS A 1 71 ? 5.563 6.138 0.398 1.00 94.00 71 HIS A N 1
ATOM 526 C CA . HIS A 1 71 ? 4.415 7.031 0.236 1.00 94.00 71 HIS A CA 1
ATOM 527 C C . HIS A 1 71 ? 3.604 7.174 1.529 1.00 94.00 71 HIS A C 1
ATOM 529 O O . HIS A 1 71 ? 2.471 7.640 1.543 1.00 94.00 71 HIS A O 1
ATOM 535 N N . LEU A 1 72 ? 4.163 6.718 2.653 1.00 95.06 72 LEU A N 1
ATOM 536 C CA . LEU A 1 72 ? 3.465 6.733 3.931 1.00 95.06 72 LEU A CA 1
ATOM 537 C C . LEU A 1 72 ? 3.257 8.168 4.434 1.00 95.06 72 LEU A C 1
ATOM 539 O O . LEU A 1 72 ? 2.185 8.488 4.942 1.00 95.06 72 LEU A O 1
ATOM 543 N N . HIS A 1 73 ? 4.248 9.042 4.228 1.00 94.69 73 HIS A N 1
ATOM 544 C CA . HIS A 1 73 ? 4.196 10.444 4.642 1.00 94.69 73 HIS A CA 1
ATOM 545 C C . HIS A 1 73 ? 2.985 11.196 4.065 1.00 94.69 73 HIS A C 1
ATOM 547 O O . HIS A 1 73 ? 2.346 11.954 4.788 1.00 94.69 73 HIS A O 1
ATOM 553 N N . GLU A 1 74 ? 2.603 10.924 2.813 1.00 93.94 74 GLU A N 1
ATOM 554 C CA . GLU A 1 74 ? 1.460 11.589 2.171 1.00 93.94 74 GLU A CA 1
ATOM 555 C C . GLU A 1 74 ? 0.137 11.305 2.897 1.00 93.94 74 GLU A C 1
ATOM 557 O O . GLU A 1 74 ? -0.721 12.180 2.976 1.00 93.94 74 GLU A O 1
ATOM 562 N N . PHE A 1 75 ? -0.022 10.115 3.488 1.00 97.06 75 PHE A N 1
ATOM 563 C CA . PHE A 1 75 ? -1.198 9.786 4.298 1.00 97.06 75 PHE A CA 1
ATOM 564 C C . PHE A 1 75 ? -1.118 10.423 5.679 1.00 97.06 75 PHE A C 1
ATOM 566 O O . PHE A 1 75 ? -2.097 11.006 6.130 1.00 97.06 75 PHE A O 1
ATOM 573 N N . ILE A 1 76 ? 0.036 10.341 6.342 1.00 94.56 76 ILE A N 1
ATOM 574 C CA . ILE A 1 76 ? 0.203 10.891 7.694 1.00 94.56 76 ILE A CA 1
ATOM 575 C C . ILE A 1 76 ? -0.014 12.407 7.717 1.00 94.56 76 ILE A C 1
ATOM 577 O O . ILE A 1 76 ? -0.578 12.924 8.674 1.00 94.56 76 ILE A O 1
ATOM 581 N N . THR A 1 77 ? 0.373 13.117 6.656 1.00 92.81 77 THR A N 1
ATOM 582 C CA . THR A 1 77 ? 0.200 14.572 6.571 1.00 92.81 77 THR A CA 1
ATOM 583 C C . THR A 1 77 ? -1.185 14.994 6.082 1.00 92.81 77 THR A C 1
ATOM 585 O O . THR A 1 77 ? -1.689 16.020 6.529 1.00 92.81 77 THR A O 1
ATOM 588 N N . ALA A 1 78 ? -1.808 14.248 5.165 1.00 93.50 78 ALA A N 1
ATOM 589 C CA . ALA A 1 78 ? -3.089 14.652 4.577 1.00 93.50 78 ALA A CA 1
ATOM 590 C C . ALA A 1 78 ? -4.317 14.200 5.384 1.00 93.50 78 ALA A C 1
ATOM 592 O O . ALA A 1 78 ? -5.400 14.767 5.219 1.00 93.50 78 ALA A O 1
ATOM 593 N N . LEU A 1 79 ? -4.194 13.153 6.204 1.00 95.06 79 LEU A N 1
ATOM 594 C CA . LEU A 1 79 ? -5.323 12.619 6.958 1.00 95.06 79 LEU A CA 1
ATOM 595 C C . LEU A 1 79 ? -5.639 13.479 8.194 1.00 95.06 79 LEU A C 1
ATOM 597 O O . LEU A 1 79 ? -4.726 13.901 8.901 1.00 95.06 79 LEU A O 1
ATOM 601 N N . PRO A 1 80 ? -6.931 13.696 8.503 1.00 93.62 80 PRO A N 1
ATOM 602 C CA . PRO A 1 80 ? -7.338 14.330 9.752 1.00 93.62 80 PRO A CA 1
ATOM 603 C C . PRO A 1 80 ? -6.835 13.579 11.005 1.00 93.62 80 PRO A C 1
ATOM 605 O O . PRO A 1 80 ? -6.713 12.351 10.956 1.00 93.62 80 PRO A O 1
ATOM 608 N N . PRO A 1 81 ? -6.606 14.264 12.144 1.00 91.94 81 PRO A N 1
ATOM 609 C CA . PRO A 1 81 ? -6.050 13.658 13.363 1.00 91.94 81 PRO A CA 1
ATOM 610 C C . PRO A 1 81 ? -6.860 12.493 13.948 1.00 91.94 81 PRO A C 1
ATOM 612 O O . PRO A 1 81 ? -6.311 11.639 14.635 1.00 91.94 81 PRO A O 1
ATOM 615 N N . GLU A 1 82 ? -8.167 12.440 13.695 1.00 94.50 82 GLU A N 1
ATOM 616 C CA . GLU A 1 82 ? -9.046 11.361 14.151 1.00 94.50 82 GLU A CA 1
ATOM 617 C C . GLU A 1 82 ? -8.954 10.079 13.304 1.00 94.50 82 GLU A C 1
ATOM 619 O O . GLU A 1 82 ? -9.655 9.100 13.584 1.00 94.50 82 GLU A O 1
ATOM 624 N N . LYS A 1 83 ? -8.147 10.082 12.236 1.00 96.88 83 LYS A N 1
ATOM 625 C CA . LYS A 1 83 ? -7.900 8.903 11.405 1.00 96.88 83 LYS A CA 1
ATOM 626 C C . LYS A 1 83 ? -6.772 8.070 11.995 1.00 96.88 83 LYS A C 1
ATOM 628 O O . LYS A 1 83 ? -5.697 8.567 12.307 1.00 96.88 83 LYS A O 1
ATOM 633 N N . GLU A 1 84 ? -7.000 6.768 12.073 1.00 97.38 84 GLU A N 1
ATOM 634 C CA . GLU A 1 84 ? -5.987 5.802 12.478 1.00 97.38 84 GLU A CA 1
ATOM 635 C C . GLU A 1 84 ? -5.376 5.159 11.234 1.00 97.38 84 GLU A C 1
ATOM 637 O O . GLU A 1 84 ? -6.093 4.653 10.367 1.00 97.38 84 GLU A O 1
ATOM 642 N N . VAL A 1 85 ? -4.047 5.138 11.164 1.00 98.19 85 VAL A N 1
ATOM 643 C CA . VAL A 1 85 ? -3.303 4.476 10.089 1.00 98.19 85 VAL A CA 1
ATOM 644 C C . VAL A 1 85 ? -2.645 3.210 10.615 1.00 98.19 85 VAL A C 1
ATOM 646 O O . VAL A 1 85 ? -2.018 3.229 11.674 1.00 98.19 85 VAL A O 1
ATOM 649 N N . VAL A 1 86 ? -2.753 2.134 9.837 1.00 98.56 86 VAL A N 1
ATOM 650 C CA . VAL A 1 86 ? -1.939 0.922 9.969 1.00 98.56 86 VAL A CA 1
ATOM 651 C C . VAL A 1 86 ? -1.135 0.756 8.686 1.00 98.56 86 VAL A C 1
ATOM 653 O O . VAL A 1 86 ? -1.711 0.706 7.600 1.00 98.56 86 VAL A O 1
ATOM 656 N N . ALA A 1 87 ? 0.187 0.671 8.789 1.00 98.19 87 ALA A N 1
ATOM 657 C CA . ALA A 1 87 ? 1.085 0.529 7.652 1.00 98.19 87 ALA A CA 1
ATOM 658 C C . ALA A 1 87 ? 1.637 -0.893 7.565 1.00 98.19 87 ALA A C 1
ATOM 660 O O . ALA A 1 87 ? 2.290 -1.378 8.489 1.00 98.19 87 ALA A O 1
ATOM 661 N N . ARG A 1 88 ? 1.428 -1.551 6.421 1.00 97.69 88 ARG A N 1
ATOM 662 C CA . ARG A 1 88 ? 2.121 -2.795 6.091 1.00 97.69 88 ARG A CA 1
ATOM 663 C C . ARG A 1 88 ? 3.372 -2.515 5.270 1.00 97.69 88 ARG A C 1
ATOM 665 O O . ARG A 1 88 ? 3.291 -1.961 4.170 1.00 97.69 88 ARG A O 1
ATOM 672 N N . ILE A 1 89 ? 4.505 -2.961 5.793 1.00 96.44 89 ILE A N 1
ATOM 673 C CA . ILE A 1 89 ? 5.846 -2.708 5.267 1.00 96.44 89 ILE A CA 1
ATOM 674 C C . ILE A 1 89 ? 6.635 -4.014 5.149 1.00 96.44 89 ILE A C 1
ATOM 676 O O . ILE A 1 89 ? 6.224 -5.045 5.686 1.00 96.44 89 ILE A O 1
ATOM 680 N N . LEU A 1 90 ? 7.767 -3.974 4.444 1.00 94.50 90 LEU A N 1
ATOM 681 C CA . LEU A 1 90 ? 8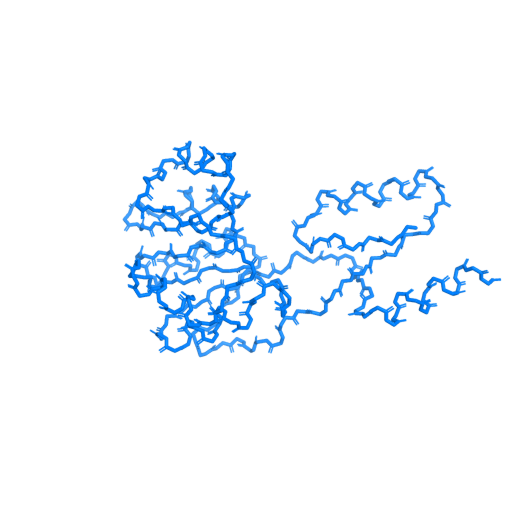.728 -5.071 4.505 1.00 94.50 90 LEU A CA 1
ATOM 682 C C . LEU A 1 90 ? 9.340 -5.142 5.914 1.00 94.50 90 LEU A C 1
ATOM 684 O O . LEU A 1 90 ? 9.424 -4.117 6.593 1.00 94.50 90 LEU A O 1
ATOM 688 N N . PRO A 1 91 ? 9.738 -6.337 6.379 1.00 95.12 91 PRO A N 1
ATOM 689 C CA . PRO A 1 91 ? 10.323 -6.523 7.701 1.00 95.12 91 PRO A CA 1
ATOM 690 C C . PRO A 1 91 ? 11.807 -6.127 7.718 1.00 95.12 91 PRO A C 1
ATOM 692 O O . PRO A 1 91 ? 12.659 -6.910 8.125 1.00 95.12 91 PRO A O 1
ATOM 695 N N . ASP A 1 92 ? 12.118 -4.923 7.239 1.00 95.44 92 ASP A N 1
ATOM 696 C CA . ASP A 1 92 ? 13.460 -4.351 7.255 1.00 95.44 92 ASP A CA 1
ATOM 697 C C . ASP A 1 92 ? 13.564 -3.209 8.276 1.00 95.44 92 ASP A C 1
ATOM 699 O O . ASP A 1 92 ? 12.606 -2.470 8.526 1.00 95.44 92 ASP A O 1
ATOM 703 N N . GLU A 1 93 ? 14.744 -3.073 8.881 1.00 95.50 93 GLU A N 1
ATOM 704 C CA . GLU A 1 93 ? 15.001 -2.099 9.947 1.00 95.50 93 GLU A CA 1
ATOM 705 C C . GLU A 1 93 ? 14.772 -0.656 9.476 1.00 95.50 93 GLU A C 1
ATOM 707 O O . GLU A 1 93 ? 14.153 0.140 10.184 1.00 95.50 93 GLU A O 1
ATOM 712 N N . GLY A 1 94 ? 15.186 -0.334 8.245 1.00 96.19 94 GLY A N 1
ATOM 713 C CA . GLY A 1 94 ? 15.012 0.995 7.662 1.00 96.19 94 GLY A CA 1
ATOM 714 C C . GLY A 1 94 ? 13.541 1.382 7.516 1.00 96.19 94 GLY A C 1
ATOM 715 O O . GLY A 1 94 ? 13.156 2.512 7.825 1.00 96.19 94 GLY A O 1
ATOM 716 N N . GLY A 1 95 ? 12.696 0.441 7.095 1.00 94.94 95 GLY A N 1
ATOM 717 C CA . GLY A 1 95 ? 11.262 0.648 6.969 1.00 94.94 95 GLY A CA 1
ATOM 718 C C . GLY A 1 95 ? 10.558 0.834 8.313 1.00 94.94 95 GLY A C 1
ATOM 719 O O . GLY A 1 95 ? 9.696 1.711 8.436 1.00 94.94 95 GLY A O 1
ATOM 720 N N . ILE A 1 96 ? 10.946 0.058 9.328 1.00 97.19 96 ILE A N 1
ATOM 721 C CA . ILE A 1 96 ? 10.417 0.183 10.695 1.00 97.19 96 ILE A CA 1
ATOM 722 C C . ILE A 1 96 ? 10.811 1.538 11.295 1.00 97.19 96 ILE A C 1
ATOM 724 O O . ILE A 1 96 ? 9.955 2.252 11.822 1.00 97.19 96 ILE A O 1
ATOM 728 N N . GLU A 1 97 ? 12.079 1.929 11.163 1.00 97.62 97 GLU A N 1
ATOM 729 C CA . GLU A 1 97 ? 12.580 3.212 11.660 1.00 97.62 97 GLU A CA 1
ATOM 730 C C . GLU A 1 97 ? 11.899 4.395 10.960 1.00 97.62 97 GLU A C 1
ATOM 732 O O . GLU A 1 97 ? 11.517 5.376 11.601 1.00 97.62 97 GLU A O 1
ATOM 737 N N . HIS A 1 98 ? 11.659 4.291 9.650 1.00 97.12 98 HIS A N 1
ATOM 738 C CA . HIS A 1 98 ? 10.907 5.302 8.911 1.00 97.12 98 HIS A CA 1
ATOM 739 C C . HIS A 1 98 ? 9.474 5.470 9.446 1.00 97.12 98 HIS A C 1
ATOM 741 O O . HIS A 1 98 ? 9.018 6.597 9.632 1.00 97.12 98 HIS A O 1
ATOM 747 N N . CYS A 1 99 ? 8.777 4.372 9.758 1.00 97.62 99 CYS A N 1
ATOM 748 C CA . CYS A 1 99 ? 7.437 4.436 10.351 1.00 97.62 99 CYS A CA 1
ATOM 749 C C . CYS A 1 99 ? 7.449 5.115 11.728 1.00 97.62 99 CYS A C 1
ATOM 751 O O . CYS A 1 99 ? 6.594 5.957 12.001 1.00 97.62 99 CYS A O 1
ATOM 753 N N . ARG A 1 100 ? 8.440 4.806 12.574 1.00 97.00 100 ARG A N 1
ATOM 754 C CA . ARG A 1 100 ? 8.595 5.440 13.895 1.00 97.00 100 ARG A CA 1
ATOM 755 C C . ARG A 1 100 ? 8.835 6.945 13.789 1.00 97.00 100 ARG A C 1
ATOM 757 O O . ARG A 1 100 ? 8.216 7.707 14.526 1.00 97.00 100 ARG A O 1
ATOM 764 N N . LYS A 1 101 ? 9.683 7.383 12.851 1.00 97.44 101 LYS A N 1
ATOM 765 C CA . LYS A 1 101 ? 9.932 8.812 12.573 1.00 97.44 101 LYS A CA 1
ATOM 766 C C . LYS A 1 101 ? 8.679 9.558 12.117 1.00 97.44 101 LYS A C 1
ATOM 768 O O . LYS A 1 101 ? 8.541 10.740 12.406 1.00 97.44 101 LYS A O 1
ATOM 773 N N . LEU A 1 102 ? 7.760 8.866 11.443 1.00 96.62 102 LEU A N 1
ATOM 774 C CA . LEU A 1 102 ? 6.446 9.393 11.066 1.00 96.62 102 LEU A CA 1
ATOM 775 C C . LEU A 1 102 ? 5.406 9.325 12.200 1.00 96.62 102 LEU A C 1
ATOM 777 O O . LEU A 1 102 ? 4.250 9.674 11.984 1.00 96.62 102 LEU A O 1
ATOM 781 N N . GLY A 1 103 ? 5.795 8.887 13.401 1.00 96.62 103 GLY A N 1
ATOM 782 C CA . GLY A 1 103 ? 4.930 8.849 14.580 1.00 96.62 103 GLY A CA 1
ATOM 783 C C . GLY A 1 103 ? 4.050 7.603 14.703 1.00 96.62 103 GLY A C 1
ATOM 784 O O . GLY A 1 103 ? 3.173 7.578 15.564 1.00 96.62 103 GLY A O 1
ATOM 785 N N . LEU A 1 104 ? 4.258 6.562 13.886 1.00 97.38 104 LEU A N 1
ATOM 786 C CA . LEU A 1 104 ? 3.509 5.312 14.032 1.00 97.38 104 LEU A CA 1
ATOM 787 C C . LEU A 1 104 ? 4.015 4.532 15.248 1.00 97.38 104 LEU A C 1
ATOM 789 O O . LEU A 1 104 ? 5.212 4.276 15.400 1.00 97.38 104 LEU A O 1
ATOM 793 N N . SER A 1 105 ? 3.081 4.093 16.088 1.00 97.19 105 SER A N 1
ATOM 794 C CA . SER A 1 105 ? 3.364 3.155 17.173 1.00 97.19 105 SER A CA 1
ATOM 795 C C . SER A 1 105 ? 3.623 1.735 16.639 1.00 97.19 105 SER A C 1
ATOM 797 O O . SER A 1 105 ? 3.176 1.396 15.540 1.00 97.19 105 SER A O 1
ATOM 799 N N . PRO A 1 106 ? 4.272 0.845 17.417 1.00 96.75 106 PRO A N 1
ATOM 800 C CA . PRO A 1 106 ? 4.462 -0.553 17.019 1.00 96.75 106 PRO A CA 1
ATOM 801 C C . PRO A 1 106 ? 3.155 -1.277 16.656 1.00 96.75 106 PRO A C 1
ATOM 803 O O . PRO A 1 106 ? 3.132 -2.074 15.724 1.00 96.75 106 PRO A O 1
ATOM 806 N N . ALA A 1 107 ? 2.048 -0.954 17.333 1.00 97.31 107 ALA A N 1
ATOM 807 C CA . ALA A 1 107 ? 0.730 -1.527 17.054 1.00 97.31 107 ALA A CA 1
ATOM 808 C C . ALA A 1 107 ? 0.142 -1.090 15.699 1.00 97.31 107 ALA A C 1
ATOM 810 O O . ALA A 1 107 ? -0.820 -1.687 15.229 1.00 97.31 107 ALA A O 1
ATOM 811 N N . GLN A 1 108 ? 0.706 -0.064 15.061 1.00 98.06 108 GLN A N 1
ATOM 812 C CA . GLN A 1 108 ? 0.293 0.431 13.747 1.00 98.06 108 GLN A CA 1
ATOM 813 C C . GLN A 1 108 ? 1.170 -0.106 12.611 1.00 98.06 108 GLN A C 1
ATOM 815 O O . GLN A 1 108 ? 0.965 0.269 11.458 1.00 98.06 108 GLN A O 1
ATOM 820 N N . ILE A 1 109 ? 2.148 -0.967 12.905 1.00 98.44 109 ILE A N 1
ATOM 821 C CA . ILE A 1 109 ? 3.108 -1.471 11.922 1.00 98.44 109 ILE A CA 1
ATOM 822 C C . ILE A 1 109 ? 2.895 -2.972 11.729 1.00 98.44 109 ILE A C 1
ATOM 824 O O . ILE A 1 109 ? 2.967 -3.760 12.669 1.00 98.44 109 ILE A O 1
ATOM 828 N N . VAL A 1 110 ? 2.676 -3.375 10.478 1.00 98.31 110 VAL A N 1
ATOM 829 C CA . VAL A 1 110 ? 2.666 -4.777 10.049 1.00 98.31 110 VAL A CA 1
ATOM 830 C C . VAL A 1 110 ? 3.915 -5.023 9.213 1.00 98.31 110 VAL A C 1
ATOM 832 O O . VAL A 1 110 ? 3.941 -4.729 8.018 1.00 98.31 110 VAL A O 1
ATOM 835 N N . ALA A 1 111 ? 4.960 -5.558 9.836 1.00 97.38 111 ALA A N 1
ATOM 836 C CA . ALA A 1 111 ? 6.180 -5.973 9.153 1.00 97.38 111 ALA A CA 1
ATOM 837 C C . ALA A 1 111 ? 5.983 -7.378 8.560 1.00 97.38 111 ALA A C 1
ATOM 839 O O . ALA A 1 111 ? 5.952 -8.367 9.289 1.00 97.38 111 ALA A O 1
ATOM 840 N N . LEU A 1 112 ? 5.788 -7.470 7.242 1.00 95.69 112 LEU A N 1
ATOM 841 C CA . LEU A 1 112 ? 5.469 -8.730 6.565 1.00 95.69 112 LEU A CA 1
ATOM 842 C C . LEU A 1 112 ? 6.007 -8.747 5.132 1.00 95.69 112 LEU A C 1
ATOM 844 O O . LEU A 1 112 ? 5.675 -7.884 4.317 1.00 95.69 112 LEU A O 1
ATOM 848 N N . GLN A 1 113 ? 6.778 -9.783 4.798 1.00 91.44 113 GLN A N 1
ATOM 849 C CA . GLN A 1 113 ? 7.227 -10.030 3.430 1.00 91.44 113 GLN A CA 1
ATOM 850 C C . GLN A 1 113 ? 6.151 -10.778 2.628 1.00 91.44 113 GLN A C 1
ATOM 852 O O . GLN A 1 113 ? 5.561 -11.743 3.107 1.00 91.44 113 GLN A O 1
ATOM 857 N N . GLY A 1 114 ? 5.878 -10.304 1.409 1.00 84.56 114 GLY A N 1
ATOM 858 C CA . GLY A 1 114 ? 4.933 -10.936 0.483 1.00 84.56 114 GLY A CA 1
ATOM 859 C C . GLY A 1 114 ? 5.568 -12.007 -0.420 1.00 84.56 114 GLY A C 1
ATOM 860 O O . GLY A 1 114 ? 6.786 -12.190 -0.383 1.00 84.56 114 GLY A O 1
ATOM 861 N N . PRO A 1 115 ? 4.769 -12.661 -1.288 1.00 86.50 115 PRO A N 1
ATOM 862 C CA . PRO A 1 115 ? 3.355 -12.383 -1.572 1.00 86.50 115 PRO A CA 1
ATOM 863 C C . PRO A 1 115 ? 2.415 -12.774 -0.421 1.00 86.50 115 PRO A C 1
ATOM 865 O O . PRO A 1 115 ? 2.672 -13.715 0.317 1.00 86.50 115 PRO A O 1
ATOM 868 N N . VAL A 1 116 ? 1.318 -12.029 -0.260 1.00 93.12 116 VAL A N 1
ATOM 869 C CA . VAL A 1 116 ? 0.344 -12.226 0.829 1.00 93.12 116 VAL A CA 1
ATOM 870 C C . VAL A 1 116 ? -0.949 -12.777 0.241 1.00 93.12 116 VAL A C 1
ATOM 872 O O . VAL A 1 116 ? -1.530 -12.136 -0.637 1.00 93.12 116 VAL A O 1
ATOM 875 N N . THR A 1 117 ? -1.401 -13.931 0.734 1.00 95.62 117 THR A N 1
ATOM 876 C CA . THR A 1 117 ? -2.618 -14.605 0.254 1.00 95.62 117 THR A CA 1
ATOM 877 C C . THR A 1 117 ? -3.878 -13.795 0.551 1.00 95.62 117 THR A C 1
ATOM 879 O O . THR A 1 117 ? -3.885 -12.908 1.412 1.00 95.62 117 THR A O 1
ATOM 882 N N . LYS A 1 118 ? -4.976 -14.096 -0.147 1.00 96.94 118 LYS A N 1
ATOM 883 C CA . LYS A 1 118 ? -6.285 -13.485 0.120 1.00 96.94 118 LYS A CA 1
ATOM 884 C C . LYS A 1 118 ? -6.686 -13.681 1.588 1.00 96.94 118 LYS A C 1
ATOM 886 O O . LYS A 1 118 ? -7.074 -12.723 2.247 1.00 96.94 118 LYS A O 1
ATOM 891 N N . GLU A 1 119 ? -6.536 -14.893 2.109 1.00 98.12 119 GLU A N 1
ATOM 892 C CA . GLU A 1 119 ? -6.949 -15.291 3.458 1.00 98.12 119 GLU A CA 1
ATOM 893 C C . GLU A 1 119 ? -6.161 -14.518 4.518 1.00 98.12 119 GLU A C 1
ATOM 895 O O . GLU A 1 119 ? -6.745 -13.994 5.467 1.00 98.12 119 GLU A O 1
ATOM 900 N N . LEU A 1 120 ? -4.846 -14.365 4.324 1.00 98.06 120 LEU A N 1
ATOM 901 C CA . LEU A 1 120 ? -4.014 -13.596 5.243 1.00 98.06 120 LEU A CA 1
ATOM 902 C C . LEU A 1 120 ? -4.319 -12.095 5.161 1.00 98.06 120 LEU A C 1
ATOM 904 O O . LEU A 1 120 ? -4.388 -11.437 6.196 1.00 98.06 120 LEU A O 1
ATOM 908 N N . ASN A 1 121 ? -4.568 -11.539 3.968 1.00 98.31 121 ASN A N 1
ATOM 909 C CA . ASN A 1 121 ? -5.046 -10.155 3.857 1.00 98.31 121 ASN A CA 1
ATOM 910 C C . ASN A 1 121 ? -6.368 -9.973 4.620 1.00 98.31 121 ASN A C 1
ATOM 912 O O . ASN A 1 121 ? -6.495 -9.041 5.406 1.00 98.31 121 ASN A O 1
ATOM 916 N N . ALA A 1 122 ? -7.324 -10.882 4.436 1.00 98.50 122 ALA A N 1
ATOM 917 C CA . ALA A 1 122 ? -8.631 -10.833 5.079 1.00 98.50 122 ALA A CA 1
ATOM 918 C C . ALA A 1 122 ? -8.531 -10.928 6.613 1.00 98.50 122 ALA A C 1
ATOM 920 O O . ALA A 1 122 ? -9.231 -10.200 7.322 1.00 98.50 122 ALA A O 1
ATOM 921 N N . ALA A 1 123 ? -7.640 -11.783 7.123 1.00 98.50 123 ALA A N 1
ATOM 922 C CA . ALA A 1 123 ? -7.348 -11.900 8.548 1.00 98.50 123 ALA A CA 1
ATOM 923 C C . ALA A 1 123 ? -6.691 -10.629 9.107 1.00 98.50 123 ALA A C 1
ATOM 925 O O . ALA A 1 123 ? -7.124 -10.129 10.140 1.00 98.50 123 ALA A O 1
ATOM 926 N N . LEU A 1 124 ? -5.704 -10.058 8.406 1.00 98.44 124 LEU A N 1
ATOM 927 C CA . LEU A 1 124 ? -5.062 -8.802 8.804 1.00 9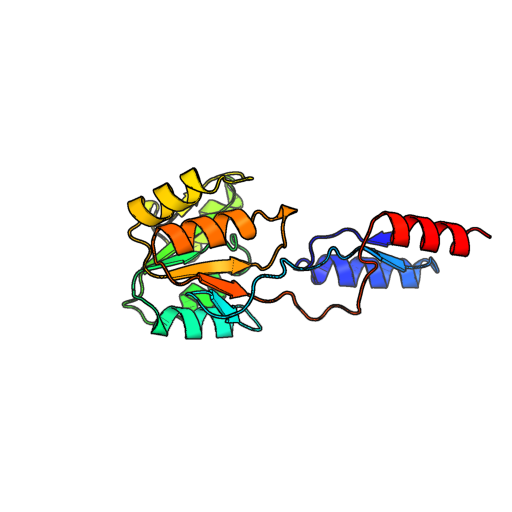8.44 124 LEU A CA 1
ATOM 928 C C . LEU A 1 124 ? -6.062 -7.639 8.816 1.00 98.44 124 LEU A C 1
ATOM 930 O O . LEU A 1 124 ? -6.101 -6.871 9.772 1.00 98.44 124 LEU A O 1
ATOM 934 N N . PHE A 1 125 ? -6.910 -7.519 7.794 1.00 98.50 125 PHE A N 1
ATOM 935 C CA . PHE A 1 125 ? -7.923 -6.464 7.748 1.00 98.50 125 PHE A CA 1
ATOM 936 C C . PHE A 1 125 ? -8.896 -6.567 8.926 1.00 98.50 125 PHE A C 1
ATOM 938 O O . PHE A 1 125 ? -9.221 -5.550 9.532 1.00 98.50 125 PHE A O 1
ATOM 945 N N . ALA A 1 126 ? -9.304 -7.784 9.297 1.00 98.38 126 ALA A N 1
ATOM 946 C CA . ALA A 1 126 ? -10.142 -8.010 10.470 1.00 98.38 126 ALA A CA 1
ATOM 947 C C . ALA A 1 126 ? -9.403 -7.704 11.786 1.00 98.38 126 ALA A C 1
ATOM 949 O O . ALA A 1 126 ? -9.923 -6.958 12.610 1.00 98.38 126 ALA A O 1
ATOM 950 N N . GLN A 1 127 ? -8.180 -8.220 11.956 1.00 98.25 127 GLN A N 1
ATOM 951 C CA . GLN A 1 127 ? -7.366 -8.049 13.166 1.00 98.25 127 GLN A CA 1
ATOM 952 C C . GLN A 1 127 ? -7.115 -6.575 13.495 1.00 98.25 127 GLN A C 1
ATOM 954 O O . GLN A 1 127 ? -7.177 -6.172 14.653 1.00 98.25 127 GLN A O 1
ATOM 959 N N . TYR A 1 128 ? -6.839 -5.766 12.473 1.00 98.25 128 TYR A N 1
ATOM 960 C CA . TYR A 1 128 ? -6.559 -4.339 12.629 1.00 98.25 128 TYR A CA 1
ATOM 961 C C . TYR A 1 128 ? -7.816 -3.461 12.518 1.00 98.25 128 TYR A C 1
ATOM 963 O O . TYR A 1 128 ? -7.719 -2.234 12.561 1.00 98.25 128 TYR A O 1
ATOM 971 N N . GLY A 1 129 ? -9.002 -4.066 12.376 1.00 98.12 129 GLY A N 1
ATOM 972 C CA . GLY A 1 129 ? -10.269 -3.346 12.257 1.00 98.12 129 GLY A CA 1
ATOM 973 C C . GLY A 1 129 ? -10.299 -2.380 11.071 1.00 98.12 129 GLY A C 1
ATOM 974 O O . GLY A 1 129 ? -10.827 -1.275 11.193 1.00 98.12 129 GLY A O 1
ATOM 975 N N . ALA A 1 130 ? -9.687 -2.764 9.948 1.00 98.56 130 ALA A N 1
ATOM 976 C CA . ALA A 1 130 ? -9.595 -1.928 8.762 1.00 98.56 130 ALA A CA 1
ATOM 977 C C . ALA A 1 130 ? -10.997 -1.549 8.263 1.00 98.56 130 ALA A C 1
ATOM 979 O O . ALA A 1 130 ? -11.841 -2.407 8.019 1.00 98.56 130 ALA A O 1
ATOM 980 N N . GLN A 1 131 ? -11.229 -0.250 8.093 1.00 98.69 131 GLN A N 1
ATOM 981 C CA . GLN A 1 131 ? -12.453 0.294 7.501 1.00 98.69 131 GLN A CA 1
ATOM 982 C C . GLN A 1 131 ? -12.231 0.743 6.060 1.00 98.69 131 GLN A C 1
ATOM 984 O O . GLN A 1 131 ? -13.186 0.855 5.305 1.00 98.69 131 GLN A O 1
ATOM 989 N N . VAL A 1 132 ? -10.977 0.989 5.677 1.00 98.69 132 VAL A N 1
ATOM 990 C CA . VAL A 1 132 ? -10.560 1.276 4.304 1.00 98.69 132 VAL A CA 1
ATOM 991 C C . VAL A 1 132 ? -9.217 0.606 4.069 1.00 98.69 132 VAL A C 1
ATOM 993 O O . VAL A 1 132 ? -8.329 0.690 4.917 1.00 98.69 132 VAL A O 1
ATOM 996 N N . VAL A 1 133 ? -9.042 -0.029 2.915 1.00 98.56 133 VAL A N 1
ATOM 997 C CA . VAL A 1 133 ? -7.739 -0.535 2.470 1.00 98.56 133 VAL A CA 1
ATOM 998 C C . VAL A 1 133 ? -7.208 0.376 1.378 1.00 98.56 133 VAL A C 1
ATOM 1000 O O . VAL A 1 133 ? -7.935 0.722 0.455 1.00 98.56 133 VAL A O 1
ATOM 1003 N N . VAL A 1 134 ? -5.927 0.725 1.433 1.00 98.06 134 VAL A N 1
ATOM 1004 C CA . VAL A 1 134 ? -5.259 1.432 0.336 1.00 98.06 134 VAL A CA 1
ATOM 1005 C C . VAL A 1 134 ? -4.185 0.550 -0.253 1.00 98.06 134 VAL A C 1
ATOM 1007 O O . VAL A 1 134 ? -3.390 -0.068 0.466 1.00 98.06 134 VAL A O 1
ATOM 1010 N N . SER A 1 135 ? -4.146 0.488 -1.576 1.00 94.94 135 SER A N 1
ATOM 1011 C CA . SER A 1 135 ? -3.176 -0.316 -2.292 1.00 94.94 135 SER A CA 1
ATOM 1012 C C . SER A 1 135 ? -2.698 0.332 -3.574 1.00 94.94 135 SER A C 1
ATOM 1014 O O . SER A 1 135 ? -3.397 1.133 -4.178 1.00 94.94 135 SER A O 1
ATOM 1016 N N . LYS A 1 136 ? -1.503 -0.055 -4.013 1.00 90.62 136 LYS A N 1
ATOM 1017 C CA . LYS A 1 136 ? -1.030 0.253 -5.361 1.00 90.62 136 LYS A CA 1
ATOM 1018 C C . LYS A 1 136 ? -1.727 -0.682 -6.346 1.00 90.62 136 LYS A C 1
ATOM 1020 O O . LYS A 1 136 ? -1.873 -1.875 -6.069 1.00 90.62 136 LYS A O 1
ATOM 1025 N N . ASP A 1 137 ? -2.088 -0.180 -7.517 1.00 83.56 137 ASP A N 1
ATOM 1026 C CA . ASP A 1 137 ? -2.418 -1.028 -8.658 1.00 83.56 137 ASP A CA 1
ATOM 1027 C C . ASP A 1 137 ? -1.135 -1.634 -9.255 1.00 83.56 137 ASP A C 1
ATOM 1029 O O . ASP A 1 137 ? -0.658 -1.269 -10.326 1.00 83.56 137 ASP A O 1
ATOM 1033 N N . SER A 1 138 ? -0.513 -2.568 -8.537 1.00 71.06 138 SER A N 1
ATOM 1034 C CA . SER A 1 138 ? 0.694 -3.282 -8.968 1.00 71.06 138 SER A CA 1
ATOM 1035 C C . SER A 1 138 ? 0.399 -4.502 -9.859 1.00 71.06 138 SER A C 1
ATOM 1037 O O . SER A 1 138 ? 1.301 -5.283 -10.167 1.00 71.06 138 SER A O 1
ATOM 1039 N N . GLY A 1 139 ? -0.847 -4.656 -10.329 1.00 66.88 139 GLY A N 1
ATOM 1040 C CA . GLY A 1 139 ? -1.278 -5.790 -11.151 1.00 66.88 139 GLY A CA 1
ATOM 1041 C C . GLY A 1 139 ? -1.271 -7.138 -10.412 1.00 66.88 139 GLY A C 1
ATOM 1042 O O . GLY A 1 139 ? -1.125 -7.210 -9.190 1.00 66.88 139 GLY A O 1
ATOM 1043 N N . ARG A 1 140 ? -1.416 -8.241 -11.166 1.00 61.28 140 ARG A N 1
ATOM 1044 C CA . ARG A 1 140 ? -1.491 -9.614 -10.616 1.00 61.28 140 ARG A CA 1
ATOM 1045 C C . ARG A 1 140 ? -0.276 -9.993 -9.766 1.00 61.28 140 ARG A C 1
ATOM 1047 O O . ARG A 1 140 ? -0.432 -10.412 -8.630 1.00 61.28 140 ARG A O 1
ATOM 1054 N N . THR A 1 141 ? 0.937 -9.779 -10.272 1.00 63.78 141 THR A N 1
ATOM 1055 C CA . THR A 1 141 ? 2.176 -10.135 -9.552 1.00 63.78 141 THR A CA 1
ATOM 1056 C C . THR A 1 141 ? 2.389 -9.349 -8.258 1.00 63.78 141 THR A C 1
ATOM 1058 O O . THR A 1 141 ? 3.068 -9.828 -7.359 1.00 63.78 141 THR A O 1
ATOM 1061 N N . GLY A 1 142 ? 1.812 -8.149 -8.148 1.00 66.81 142 GLY A N 1
ATOM 1062 C CA . GLY A 1 142 ? 1.852 -7.346 -6.926 1.00 66.81 142 GLY A CA 1
ATOM 1063 C C . GLY A 1 142 ? 0.806 -7.750 -5.884 1.00 66.81 142 GLY A C 1
ATOM 1064 O O . GLY A 1 142 ? 0.655 -7.080 -4.857 1.00 66.81 142 GLY A O 1
ATOM 1065 N N . GLY A 1 143 ? 0.054 -8.818 -6.150 1.00 81.00 143 GLY A N 1
ATOM 1066 C CA . GLY A 1 143 ? -0.978 -9.366 -5.283 1.00 81.00 143 GLY A CA 1
ATOM 1067 C C . GLY A 1 143 ? -2.256 -8.520 -5.226 1.00 81.00 143 GLY A C 1
ATOM 1068 O O . GLY A 1 143 ? -2.959 -8.527 -4.212 1.00 81.00 143 GLY A O 1
ATOM 1069 N N . THR A 1 144 ? -2.468 -7.604 -6.183 1.00 88.31 144 THR A N 1
ATOM 1070 C CA . THR A 1 144 ? -3.647 -6.714 -6.196 1.00 88.31 144 THR A CA 1
ATOM 1071 C C . THR A 1 144 ? -4.965 -7.500 -6.213 1.00 88.31 144 THR A C 1
ATOM 1073 O O . THR A 1 144 ? -5.836 -7.151 -5.413 1.00 88.31 144 THR A O 1
ATOM 1076 N N . PRO A 1 145 ? -5.117 -8.584 -7.004 1.00 90.50 145 PRO A N 1
ATOM 1077 C CA . PRO A 1 145 ? -6.323 -9.412 -6.969 1.00 90.50 145 PRO A CA 1
ATOM 1078 C C . PRO A 1 145 ? -6.636 -9.981 -5.581 1.00 90.50 145 PRO A C 1
ATOM 1080 O O . PRO A 1 145 ? -7.781 -9.925 -5.148 1.00 90.50 145 PRO A O 1
ATOM 1083 N N . GLU A 1 146 ? -5.632 -10.470 -4.854 1.00 94.12 146 GLU A N 1
ATOM 1084 C CA . GLU A 1 146 ? -5.773 -11.075 -3.527 1.00 94.12 146 GLU A CA 1
ATOM 1085 C C . GLU A 1 146 ? -6.244 -10.042 -2.502 1.00 94.12 146 GLU A C 1
ATOM 1087 O O . GLU A 1 146 ? -7.129 -10.322 -1.695 1.00 94.12 146 GLU A O 1
ATOM 1092 N N . LYS A 1 147 ? -5.701 -8.818 -2.568 1.00 94.81 147 LYS A N 1
ATOM 1093 C CA . LYS A 1 147 ? -6.117 -7.698 -1.709 1.00 94.81 147 LYS A CA 1
ATOM 1094 C C . LYS A 1 147 ? -7.547 -7.252 -2.006 1.00 94.81 147 LYS A C 1
ATOM 1096 O O . LYS A 1 147 ? -8.315 -7.038 -1.073 1.00 94.81 147 LYS A O 1
ATOM 1101 N N . VAL A 1 148 ? -7.913 -7.145 -3.284 1.00 95.06 148 VAL A N 1
ATOM 1102 C CA . VAL A 1 148 ? -9.275 -6.775 -3.700 1.00 95.06 148 VAL A CA 1
ATOM 1103 C C . VAL A 1 148 ? -10.278 -7.861 -3.313 1.00 95.06 148 VAL A C 1
ATOM 1105 O O . VAL A 1 148 ? -11.329 -7.548 -2.762 1.00 95.06 148 VAL A O 1
ATOM 1108 N N . ALA A 1 149 ? -9.949 -9.136 -3.528 1.00 95.12 149 ALA A N 1
ATOM 1109 C CA . ALA A 1 149 ? -10.796 -10.255 -3.126 1.00 95.12 149 ALA A CA 1
ATOM 1110 C C . ALA A 1 149 ? -10.997 -10.304 -1.602 1.00 95.12 149 ALA A C 1
ATOM 1112 O O . ALA A 1 149 ? -12.118 -10.514 -1.142 1.00 95.12 149 ALA A O 1
ATOM 1113 N N . ALA A 1 150 ? -9.941 -10.060 -0.820 1.00 97.00 150 ALA A N 1
ATOM 1114 C CA . ALA A 1 150 ? -10.019 -9.985 0.637 1.00 97.00 150 ALA A CA 1
ATOM 1115 C C . ALA A 1 150 ? -10.869 -8.799 1.121 1.00 97.00 150 ALA A C 1
ATOM 1117 O O . ALA A 1 150 ? -11.709 -8.959 2.005 1.00 97.00 150 ALA A O 1
ATOM 1118 N N . ALA A 1 151 ? -10.687 -7.618 0.524 1.00 97.19 151 ALA A N 1
ATOM 1119 C CA . ALA A 1 151 ? -11.474 -6.431 0.849 1.00 97.19 151 ALA A CA 1
ATOM 1120 C C . ALA A 1 151 ? -12.967 -6.648 0.543 1.00 97.19 151 ALA A C 1
ATOM 1122 O O . ALA A 1 151 ? -13.812 -6.376 1.393 1.00 97.19 151 ALA A O 1
ATOM 1123 N N . ARG A 1 152 ? -13.290 -7.244 -0.615 1.00 95.62 152 ARG A N 1
ATOM 1124 C CA . ARG A 1 152 ? -14.665 -7.612 -0.992 1.00 95.62 152 ARG A CA 1
ATOM 1125 C C . ARG A 1 152 ? -15.292 -8.612 -0.026 1.00 95.62 152 ARG A C 1
ATOM 1127 O O . ARG A 1 152 ? -16.416 -8.391 0.414 1.00 95.62 152 ARG A O 1
ATOM 1134 N N . GLU A 1 153 ? -14.568 -9.668 0.349 1.00 96.00 153 GLU A N 1
ATOM 1135 C CA . GLU A 1 153 ? -15.044 -10.650 1.336 1.00 96.00 153 GLU A CA 1
ATOM 1136 C C . GLU A 1 153 ? -15.421 -9.978 2.662 1.00 96.00 153 GLU A C 1
ATOM 1138 O O . GLU A 1 153 ? -16.454 -10.288 3.255 1.00 96.00 153 GLU A O 1
ATOM 1143 N N . LYS A 1 154 ? -14.602 -9.023 3.113 1.00 96.94 154 LYS A N 1
ATOM 1144 C CA . LYS A 1 154 ? -14.832 -8.282 4.357 1.00 96.94 154 LYS A CA 1
ATOM 1145 C C . LYS A 1 154 ? -15.755 -7.072 4.195 1.00 96.94 154 LYS A C 1
ATOM 1147 O O . LYS A 1 154 ? -16.018 -6.401 5.186 1.00 96.94 154 LYS A O 1
ATOM 1152 N N . LYS A 1 155 ? -16.271 -6.809 2.986 1.00 96.94 155 LYS A N 1
ATOM 1153 C CA . LYS A 1 155 ? -17.074 -5.620 2.643 1.00 96.94 155 LYS A CA 1
ATOM 1154 C C . LYS A 1 155 ? -16.375 -4.304 3.019 1.00 96.94 155 LYS A C 1
ATOM 1156 O O . LYS A 1 155 ? -17.019 -3.343 3.427 1.00 96.94 155 LYS A O 1
ATOM 1161 N N . ILE A 1 156 ? -15.051 -4.277 2.890 1.00 98.19 156 ILE A N 1
ATOM 1162 C CA . ILE A 1 156 ? -14.212 -3.112 3.165 1.00 98.19 156 ILE A CA 1
ATOM 1163 C C . ILE A 1 156 ? -13.944 -2.393 1.838 1.00 98.19 156 ILE A C 1
ATOM 1165 O O . ILE A 1 156 ? -13.495 -3.043 0.889 1.00 98.19 156 ILE A O 1
ATOM 1169 N N . PRO A 1 157 ? -14.178 -1.074 1.737 1.00 98.06 157 PRO A N 1
ATOM 1170 C CA . PRO A 1 157 ? -13.787 -0.322 0.558 1.00 98.06 157 PRO A CA 1
ATOM 1171 C C . PRO A 1 157 ? -12.265 -0.349 0.363 1.00 98.06 157 PRO A C 1
ATOM 1173 O O . PRO A 1 157 ? -11.492 -0.163 1.307 1.00 98.06 157 PRO A O 1
ATOM 1176 N N . ILE A 1 158 ? -11.832 -0.553 -0.879 1.00 98.00 158 ILE A N 1
ATOM 1177 C CA . ILE A 1 158 ? -10.427 -0.539 -1.279 1.00 98.00 158 ILE A CA 1
ATOM 1178 C C . ILE A 1 158 ? -10.156 0.590 -2.270 1.00 98.00 158 ILE A C 1
ATOM 1180 O O . ILE A 1 158 ? -10.811 0.709 -3.303 1.00 98.00 158 ILE A O 1
ATOM 1184 N N . VAL A 1 159 ? -9.161 1.41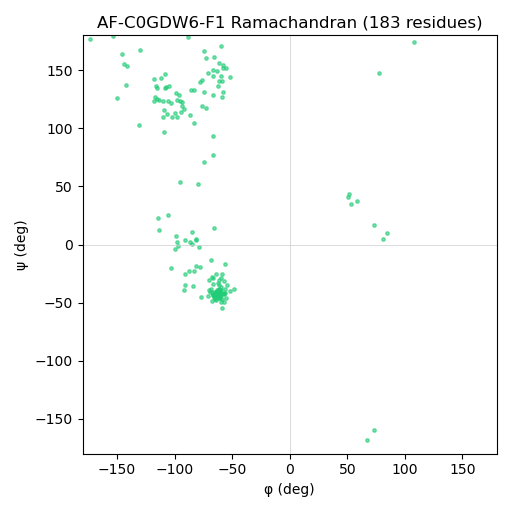5 -1.954 1.00 97.50 159 VAL A N 1
ATOM 1185 C CA . VAL A 1 159 ? -8.664 2.496 -2.803 1.00 97.50 159 VAL A CA 1
ATOM 1186 C C . VAL A 1 159 ? -7.401 2.016 -3.510 1.00 97.50 159 VAL A C 1
ATOM 1188 O O . VAL A 1 159 ? -6.373 1.765 -2.879 1.00 97.50 159 VAL A O 1
ATOM 1191 N N . LEU A 1 160 ? -7.484 1.876 -4.829 1.00 94.62 160 LEU A N 1
ATOM 1192 C CA . LEU A 1 160 ? -6.373 1.537 -5.704 1.00 94.62 160 LEU A CA 1
ATOM 1193 C C . LEU A 1 160 ? -5.751 2.820 -6.258 1.00 94.62 160 LEU A C 1
ATOM 1195 O O . LEU A 1 160 ? -6.369 3.555 -7.029 1.00 94.62 160 LEU A O 1
ATOM 1199 N N . VAL A 1 161 ? -4.510 3.087 -5.864 1.00 92.62 161 VAL A N 1
ATOM 1200 C CA . VAL A 1 161 ? -3.697 4.162 -6.432 1.00 92.62 161 VAL A CA 1
ATOM 1201 C C . VAL A 1 161 ? -3.275 3.726 -7.823 1.00 92.62 161 VAL A C 1
ATOM 1203 O O . VAL A 1 161 ? -2.586 2.711 -7.961 1.00 92.62 161 VAL A O 1
ATOM 1206 N N . ARG A 1 162 ? -3.693 4.468 -8.848 1.00 84.69 162 ARG A N 1
ATOM 1207 C CA . ARG A 1 162 ? -3.316 4.214 -10.236 1.00 84.69 162 ARG A CA 1
ATOM 1208 C C . ARG A 1 162 ? -1.804 4.255 -10.379 1.00 84.69 162 ARG A C 1
ATOM 1210 O O . ARG A 1 162 ? -1.082 4.856 -9.583 1.00 84.69 162 ARG A O 1
ATOM 1217 N N . ARG A 1 163 ? -1.316 3.557 -11.395 1.00 73.38 163 ARG A N 1
ATOM 1218 C CA . ARG A 1 163 ? 0.073 3.717 -11.803 1.00 73.38 163 ARG A CA 1
ATOM 1219 C C . ARG A 1 163 ? 0.253 5.128 -12.359 1.00 73.38 163 ARG A C 1
ATOM 1221 O O . ARG A 1 163 ? -0.670 5.621 -13.015 1.00 73.38 163 ARG A O 1
ATOM 1228 N N . PRO A 1 164 ? 1.414 5.754 -12.131 1.00 66.69 164 PRO A N 1
ATOM 1229 C CA . PRO A 1 164 ? 1.772 6.952 -12.866 1.00 66.69 164 PRO A CA 1
ATOM 1230 C C . PRO A 1 164 ? 1.641 6.699 -14.367 1.00 66.69 164 PRO A C 1
ATOM 1232 O O . PRO A 1 164 ? 1.930 5.595 -14.836 1.00 66.69 164 PRO A O 1
ATOM 1235 N N . ALA A 1 165 ? 1.204 7.706 -15.121 1.00 57.34 165 ALA A N 1
ATOM 1236 C CA . ALA A 1 165 ? 1.203 7.630 -16.574 1.00 57.34 165 ALA A CA 1
ATOM 1237 C C . ALA A 1 165 ? 2.661 7.585 -17.066 1.00 57.34 165 ALA A C 1
ATOM 1239 O O . ALA A 1 165 ? 3.318 8.614 -17.200 1.00 57.34 165 ALA A O 1
ATOM 1240 N N . GLY A 1 166 ? 3.192 6.377 -17.261 1.00 55.69 166 GLY A N 1
ATOM 1241 C CA . GLY A 1 166 ? 4.478 6.160 -17.912 1.00 55.69 166 GLY A CA 1
ATOM 1242 C C . GLY A 1 166 ? 4.376 6.380 -19.425 1.00 55.69 166 GLY A C 1
ATOM 1243 O O . GLY A 1 166 ? 3.269 6.395 -19.965 1.00 55.69 166 GLY A O 1
ATOM 1244 N N . PRO A 1 167 ? 5.509 6.499 -20.141 1.00 49.28 167 PRO A N 1
ATOM 1245 C CA . PRO A 1 167 ? 5.549 6.738 -21.592 1.00 49.28 167 PRO A CA 1
ATOM 1246 C C . PRO A 1 167 ? 4.990 5.585 -22.457 1.00 49.28 167 PRO A C 1
ATOM 1248 O O . PRO A 1 167 ? 5.196 5.564 -23.667 1.00 49.28 167 PRO A O 1
ATOM 1251 N N . GLY A 1 168 ? 4.278 4.627 -21.860 1.00 59.38 168 GLY A N 1
ATOM 1252 C CA . GLY A 1 168 ? 3.946 3.350 -22.468 1.00 59.38 168 GLY A CA 1
ATOM 1253 C C . GLY A 1 168 ? 5.142 2.398 -22.433 1.00 59.38 168 GLY A C 1
ATOM 1254 O O . GLY A 1 168 ? 6.306 2.797 -22.484 1.00 59.38 168 GLY A O 1
ATOM 1255 N N . GLY A 1 169 ? 4.844 1.111 -22.314 1.00 65.69 169 GLY A N 1
ATOM 1256 C CA . GLY A 1 169 ? 5.821 0.034 -22.343 1.00 65.69 169 GLY A CA 1
ATOM 1257 C C . GLY A 1 169 ? 5.217 -1.198 -22.999 1.00 65.69 169 GLY A C 1
ATOM 1258 O O . GLY A 1 169 ? 4.003 -1.301 -23.165 1.00 65.69 169 GLY A O 1
ATOM 1259 N N . LEU A 1 170 ? 6.079 -2.127 -23.388 1.00 78.06 170 LEU A N 1
ATOM 1260 C CA . LEU A 1 170 ? 5.689 -3.404 -23.969 1.00 78.06 170 LEU A CA 1
ATOM 1261 C C . LEU A 1 170 ? 4.958 -4.228 -22.901 1.00 78.06 170 LEU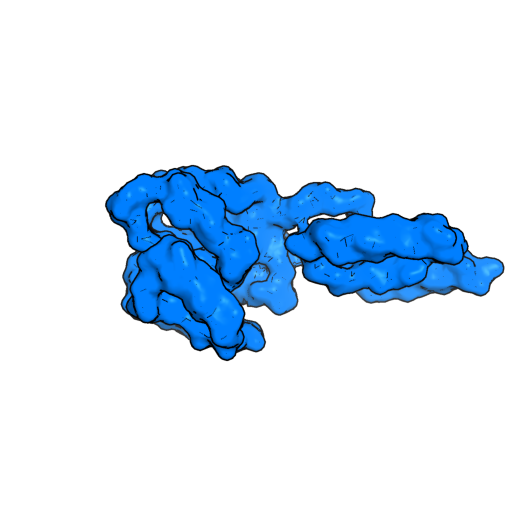 A C 1
ATOM 1263 O O . LEU A 1 170 ? 5.465 -4.390 -21.789 1.00 78.06 170 LEU A O 1
ATOM 1267 N N . GLY A 1 171 ? 3.772 -4.731 -23.236 1.00 74.69 171 GLY A N 1
ATOM 1268 C CA . GLY A 1 171 ? 2.817 -5.342 -22.309 1.00 74.69 171 GLY A CA 1
ATOM 1269 C C . GLY A 1 171 ? 3.166 -6.770 -21.901 1.00 74.69 171 GLY A C 1
ATOM 1270 O O . GLY A 1 171 ? 2.687 -7.276 -20.882 1.00 74.69 171 GLY A O 1
ATOM 1271 N N . SER A 1 172 ? 4.013 -7.439 -22.684 1.00 78.31 172 SER A N 1
ATOM 1272 C CA . SER A 1 172 ? 4.329 -8.855 -22.514 1.00 78.31 172 SER A CA 1
ATOM 1273 C C . SER A 1 172 ? 5.811 -9.167 -22.770 1.00 78.31 172 SER A C 1
ATOM 1275 O O . SER A 1 172 ? 6.466 -8.482 -23.559 1.00 78.31 172 SER A O 1
ATOM 1277 N N . PRO A 1 173 ? 6.369 -10.237 -22.165 1.00 82.75 173 PRO A N 1
ATOM 1278 C CA . PRO A 1 173 ? 7.719 -10.696 -22.494 1.00 82.75 173 PRO A CA 1
ATOM 1279 C C . PRO A 1 173 ? 7.884 -11.033 -23.983 1.00 82.75 173 PRO A C 1
ATOM 1281 O O . PRO A 1 173 ? 8.957 -10.830 -24.542 1.00 82.75 173 PRO A O 1
ATOM 1284 N N . ALA A 1 174 ? 6.819 -11.508 -24.638 1.00 83.75 174 ALA A N 1
ATOM 1285 C CA . ALA A 1 174 ? 6.818 -11.802 -26.068 1.00 83.75 174 ALA A CA 1
ATOM 1286 C C . ALA A 1 174 ? 7.034 -10.536 -26.914 1.00 83.75 174 ALA A C 1
ATOM 1288 O O . ALA A 1 174 ? 7.852 -10.548 -27.834 1.00 83.75 174 ALA A O 1
ATOM 1289 N N . GLU A 1 175 ? 6.367 -9.432 -26.567 1.00 83.38 175 GLU A N 1
ATOM 1290 C CA . GLU A 1 175 ? 6.577 -8.132 -27.214 1.00 83.38 175 GLU A CA 1
ATOM 1291 C C . GLU A 1 175 ? 7.994 -7.600 -26.990 1.00 83.38 175 GLU A C 1
ATOM 1293 O O . GLU A 1 175 ? 8.615 -7.109 -27.932 1.00 83.38 175 GLU A O 1
ATOM 1298 N N . VAL A 1 176 ? 8.543 -7.756 -25.779 1.00 86.12 176 VAL A N 1
ATOM 1299 C CA . VAL A 1 176 ? 9.938 -7.386 -25.475 1.00 86.12 176 VAL A CA 1
ATOM 1300 C C . VAL A 1 176 ? 10.910 -8.172 -26.348 1.00 86.12 176 VAL A C 1
ATOM 1302 O O . VAL A 1 176 ? 11.772 -7.578 -26.990 1.00 86.12 176 VAL A O 1
ATOM 1305 N N . ILE A 1 177 ? 10.755 -9.495 -26.427 1.00 88.06 177 ILE A N 1
ATOM 1306 C CA . ILE A 1 177 ? 11.610 -10.355 -27.258 1.00 88.06 177 ILE A CA 1
ATOM 1307 C C . ILE A 1 177 ? 11.503 -9.961 -28.737 1.00 88.06 177 ILE A C 1
ATOM 1309 O O . ILE A 1 177 ? 12.521 -9.885 -29.426 1.00 88.06 177 ILE A O 1
ATOM 1313 N N . ALA A 1 178 ? 10.294 -9.683 -29.232 1.00 86.69 178 ALA A N 1
ATOM 1314 C CA . ALA A 1 178 ? 10.084 -9.243 -30.608 1.00 86.69 178 ALA A CA 1
ATOM 1315 C C . ALA A 1 178 ? 10.754 -7.887 -30.896 1.00 86.69 178 ALA A C 1
ATOM 1317 O O . ALA A 1 178 ? 11.378 -7.727 -31.944 1.00 86.69 178 ALA A O 1
ATOM 1318 N N . ALA A 1 179 ? 10.671 -6.932 -29.965 1.00 86.69 179 ALA A N 1
ATOM 1319 C CA . ALA A 1 179 ? 11.322 -5.630 -30.087 1.00 86.69 179 ALA A CA 1
ATOM 1320 C C . ALA A 1 179 ? 12.854 -5.744 -30.057 1.00 86.69 179 ALA A C 1
ATOM 1322 O O . ALA A 1 179 ? 13.522 -5.142 -30.892 1.00 86.69 179 ALA A O 1
ATOM 1323 N N . VAL A 1 180 ? 13.413 -6.570 -29.164 1.00 89.12 180 VAL A N 1
ATOM 1324 C CA . VAL A 1 180 ? 14.860 -6.840 -29.119 1.00 89.12 180 VAL A CA 1
ATOM 1325 C C . VAL A 1 180 ? 15.340 -7.457 -30.432 1.00 89.12 180 VAL A C 1
ATOM 1327 O O . VAL A 1 180 ? 16.345 -7.014 -30.973 1.00 89.12 180 VAL A O 1
ATOM 1330 N N . ARG A 1 181 ? 14.610 -8.431 -30.993 1.00 90.75 181 ARG A N 1
ATOM 1331 C CA . ARG A 1 181 ? 14.972 -9.051 -32.280 1.00 90.75 181 ARG A CA 1
ATOM 1332 C C . ARG A 1 181 ? 15.033 -8.044 -33.429 1.00 90.75 181 ARG A C 1
ATOM 1334 O O . ARG A 1 181 ? 15.947 -8.140 -34.233 1.00 90.75 181 ARG A O 1
ATOM 1341 N N . LYS A 1 182 ? 14.107 -7.079 -33.480 1.00 87.12 182 LYS A N 1
ATOM 1342 C CA . LYS A 1 182 ? 14.107 -6.005 -34.492 1.00 87.12 182 LYS A CA 1
ATOM 1343 C C . LYS A 1 182 ? 15.274 -5.025 -34.354 1.00 87.12 182 LYS A C 1
ATOM 1345 O O . LYS A 1 182 ? 15.645 -4.400 -35.332 1.00 87.12 182 LYS A O 1
ATOM 1350 N N . LEU A 1 183 ? 15.802 -4.839 -33.146 1.00 88.00 183 LEU A N 1
ATOM 1351 C CA . LEU A 1 183 ? 16.937 -3.941 -32.899 1.00 88.00 183 LEU A CA 1
ATOM 1352 C C . LEU A 1 183 ? 18.288 -4.589 -33.223 1.00 88.00 183 LEU A C 1
ATOM 1354 O O . LEU A 1 183 ? 19.283 -3.884 -33.340 1.00 88.00 183 LEU A O 1
ATOM 1358 N N . LEU A 1 184 ? 18.328 -5.921 -33.305 1.00 84.69 184 LEU A N 1
ATOM 1359 C CA . LEU A 1 184 ? 19.532 -6.703 -33.593 1.00 84.69 184 LEU A CA 1
ATOM 1360 C C . LEU A 1 184 ? 19.625 -7.151 -35.063 1.00 84.69 184 LEU A C 1
ATOM 1362 O O . LEU A 1 184 ? 20.607 -7.796 -35.426 1.00 84.69 184 LEU A O 1
ATOM 1366 N N . SER A 1 185 ? 18.599 -6.867 -35.872 1.00 74.81 185 SER A N 1
ATOM 1367 C CA . SER A 1 185 ? 18.531 -7.138 -37.315 1.00 74.81 185 SER A CA 1
ATOM 1368 C C . SER A 1 185 ? 18.924 -5.913 -38.123 1.00 74.81 185 SER A C 1
ATOM 1370 O O . SER A 1 185 ? 19.674 -6.082 -39.103 1.00 74.81 185 SER A O 1
#

Sequence (185 aa):
MVDATHPYAEGASKEAQQAAKEADIAYLRYERPGADIPAGDGVYYAPDFAAAATISARLGKKIFLTIGTRHLHEFITALPPEKEVVARILPDEGGIEHCRKLGLSPAQIVALQGPVTKELNAALFAQYGAQVVVSKDSGRTGGTPEKVAAAREKKIPIVLVRRPAGPGGLGSPAEVIAAVRKLLS

Mean predicted aligned error: 8.54 Å

Secondary structure (DSSP, 8-state):
-EE---TT-HHHHHHHHHHHHHTT---EEB-PPPP---SBTTEEEESSHHHHHHHHHHH-SEEEE-S-STTHHHHHHHS-TT-EEEEEE-S-HHHHHHHHHTT--GGGEEE--S---HHHHHHHHHHTT-SEEEEE--TGGGTHHHHHHHHHHTT--EEEEPPP--S--BSSHHHHHHHHHHH--

pLDDT: mean 88.87, std 11.32, range [49.28, 98.75]

Organism: NCBI:txid555088

InterPro domains:
  IPR003723 Precorrin-6x reductase [PF02571] (2-180)
  IPR003723 Precorrin-6x reductase [PS51014] (1-185)
  IPR003723 Precorrin-6x reductase [PTHR36925] (1-165)
  IPR003723 Precorrin-6x reductase [TIGR00715] (1-165)

Radius of gyration: 18.1 Å; Cα contacts (8 Å, |Δi|>4): 319; chains: 1; bounding box: 44×30×54 Å

Nearest PDB structures (foldseek):
  5c4r-assembly1_A  TM=8.283E-01  e=2.047E-12  Rhodobacter capsulatus SB 1003
  5c4n-assembly1_D  TM=8.208E-01  e=2.047E-12  Rhodobacter capsulatus SB 1003
  4x7g-assembly1_A  TM=8.300E-01  e=1.750E-11  Rhodobacter capsulatus SB 1003
  1d1t-assembly1_B  TM=5.677E-01  e=3.118E-01  Homo sapiens
  6sxb-assembly1_F  TM=2.837E-01  e=1.001E-01  Homo sapiens

Foldseek 3Di:
DEDADQLQPVVVVVVQVVVCVVVVHDYAYADADFAPDDPDLLEAEDQALLSLLVVLLVQDQEEEEPAAQPSVLSNLVNHDPSHHAAYEYAQDPVRVVSCVVSVDDPLSYHHDDDPDALVRLLVVCVVSVHQEYEDERSHVVSVVVSNVSSCSVVSHRYYYHYRHPDPDHHRDPVSVVVVVVVVVD